Protein AF-A0A5Q4H0U9-F1 (afdb_monomer)

Sequence (218 aa):
MTDLAPLPPDIVQGYIAIDGRAVVRVRATEIRVVLAVTGEGPTAQECQKVVDLTIARLKATWAKIGIAPEKIVVDFIAFDYWSRDLDEVKVAVRAQALQAAKSKADVLLGTIFEHRPPAINLQEQTVVHYPHSLYHSFSNAYEESVAPSFRRDIPFIRLPRPRNTYYRGLVGDSDVQPRELPMSPEISVVSTVRLYFQSPAAKPAVEIKNLGSGRLNP

Foldseek 3Di:
DPPDDDDPVLVVQWWDKFKAKAKDWAAQPDWDDDDDQWADDPDPVNRVVRSVVVLVVVLVVCVVVPDDSVSDDDDDDDTDTDDPCVVVVLVVRQVNSVVRRVVVLCVPQVVPDPDRFDWDDKDKDKDKDFLVNFKDWDDDPDDFDFDCDPDNPDTDTDDDDDIDIDGNDDPDDHPHDDPDDPPDGIMMMMMMMMIIGGRPSHDPDPDPPDPDDDDDDD

pLDDT: mean 71.21, std 15.8, range [33.22, 93.44]

Radius of gyration: 29.18 Å; Cα contacts (8 Å, |Δi|>4): 280; chains: 1; bounding box: 94×55×79 Å

Solvent-accessible surface area (backbone atoms only — not comparable to full-atom values): 13561 Å² total; per-residue (Å²): 134,82,77,77,74,80,76,58,69,73,65,64,43,43,45,45,78,37,75,6,30,15,41,43,74,42,73,58,78,48,83,51,86,60,79,90,77,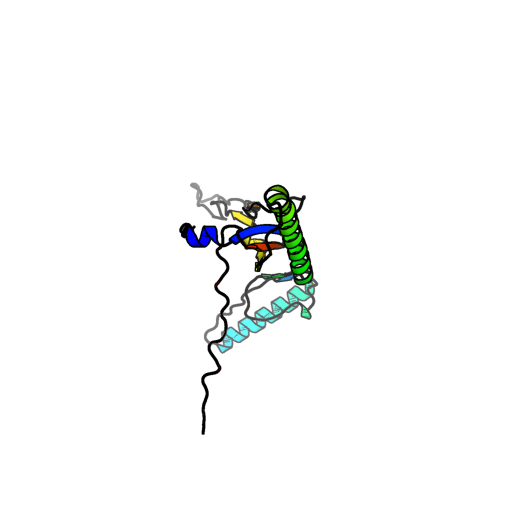80,44,80,54,100,40,72,70,48,14,48,52,45,29,53,52,48,52,53,53,50,52,58,52,41,45,74,75,68,46,58,71,92,75,66,78,91,74,98,63,81,70,51,82,47,50,91,60,51,66,62,46,53,54,51,28,39,54,49,3,44,49,45,19,48,55,49,43,48,58,58,35,59,71,74,36,99,62,69,60,56,77,77,50,77,48,79,49,75,50,80,43,50,35,79,83,34,40,50,70,51,80,63,96,73,60,87,50,83,49,84,40,98,52,91,89,49,86,44,76,57,74,88,70,83,76,56,70,45,81,71,60,81,93,64,96,52,84,38,66,66,91,68,81,80,90,58,80,37,34,35,41,38,16,40,24,39,40,31,24,47,28,93,78,38,75,77,78,78,78,87,74,80,92,82,84,82,81,86,77,136

Mean predicted aligned error: 16.41 Å

Secondary structure (DSSP, 8-state):
--PPPPPPHHHHTTEEEEEEEEEEEEE-SEEE---------SSHHHHHHHHHHHHHHHHHHHHHTT--GGG----S---EEE-TTHHHHHHHHHHHHHHHHHHHHHHHHHHH-SSPPPEEEEEEEEEEE-HHHHEEEEPPS--S-EEPPSSTTS-EEPPPPPPEEEE----S--SB--SS---S-EEEEEEEEEEEEE-TTSPPPP------------

Structure (mmCIF, N/CA/C/O backbone):
data_AF-A0A5Q4H0U9-F1
#
_entry.id   AF-A0A5Q4H0U9-F1
#
loop_
_atom_site.group_PDB
_atom_site.id
_atom_site.type_symbol
_atom_site.label_atom_id
_atom_site.label_alt_id
_atom_site.label_comp_id
_atom_site.label_asym_id
_atom_site.label_entity_id
_atom_site.label_seq_id
_atom_site.pdbx_PDB_ins_code
_atom_site.Cartn_x
_atom_site.Cartn_y
_atom_site.Cartn_z
_atom_site.occupancy
_atom_site.B_iso_or_equiv
_atom_site.auth_seq_id
_atom_site.auth_comp_id
_atom_site.auth_asym_id
_atom_site.auth_atom_id
_atom_site.pdbx_PDB_model_num
ATOM 1 N N . MET A 1 1 ? 10.783 19.510 -0.327 1.00 33.62 1 MET A N 1
ATOM 2 C CA . MET A 1 1 ? 11.236 19.071 -1.660 1.00 33.62 1 MET A CA 1
ATOM 3 C C . MET A 1 1 ? 12.671 19.517 -1.778 1.00 33.62 1 MET A C 1
ATOM 5 O O . MET A 1 1 ? 12.907 20.700 -1.961 1.00 33.62 1 MET A O 1
ATOM 9 N N . THR A 1 2 ? 13.612 18.620 -1.509 1.00 33.34 2 THR A N 1
ATOM 10 C CA . THR A 1 2 ? 15.027 18.915 -1.727 1.0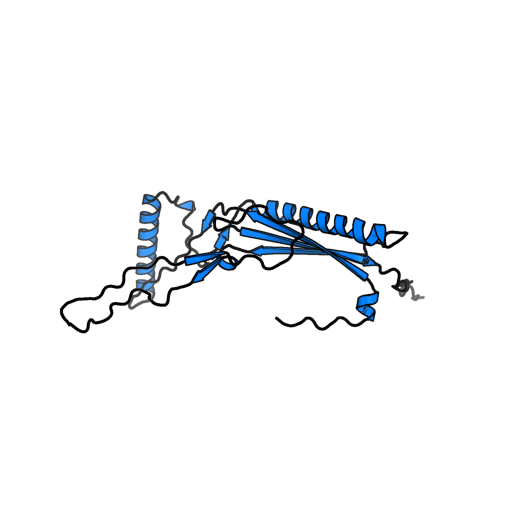0 33.34 2 THR A CA 1
ATOM 11 C C . THR A 1 2 ? 15.249 18.749 -3.219 1.00 33.34 2 THR A C 1
ATOM 13 O O . THR A 1 2 ? 15.108 17.638 -3.729 1.00 33.34 2 THR A O 1
ATOM 16 N N . ASP A 1 3 ? 15.468 19.863 -3.911 1.00 38.97 3 ASP A 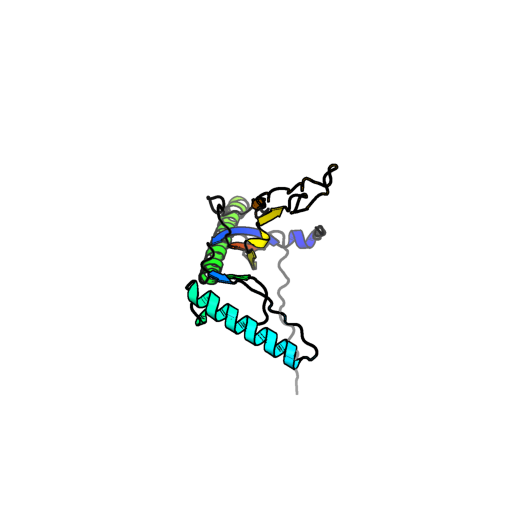N 1
ATOM 17 C CA . ASP A 1 3 ? 15.849 19.858 -5.317 1.00 38.97 3 ASP A CA 1
ATOM 18 C C . ASP A 1 3 ? 17.105 18.995 -5.449 1.00 38.97 3 ASP A C 1
ATOM 20 O O . ASP A 1 3 ? 18.108 19.225 -4.765 1.00 38.97 3 ASP A O 1
ATOM 24 N N . LEU A 1 4 ? 17.022 17.938 -6.256 1.00 36.75 4 LEU A N 1
ATOM 25 C CA . LEU A 1 4 ? 18.190 17.136 -6.590 1.00 36.75 4 LEU A CA 1
ATOM 26 C C . LEU A 1 4 ? 19.139 18.060 -7.351 1.00 36.75 4 LEU A C 1
ATOM 28 O O . LEU A 1 4 ? 18.785 18.559 -8.417 1.00 36.75 4 LEU A O 1
ATOM 32 N N . ALA A 1 5 ? 20.323 18.309 -6.789 1.00 42.03 5 ALA A N 1
ATOM 33 C CA . ALA A 1 5 ? 21.349 19.084 -7.470 1.00 42.03 5 ALA A CA 1
ATOM 34 C C . ALA A 1 5 ? 21.577 18.501 -8.881 1.00 42.03 5 ALA A C 1
ATOM 36 O O . ALA A 1 5 ? 21.640 17.273 -9.017 1.00 42.03 5 ALA A O 1
ATOM 37 N N . PRO A 1 6 ? 21.668 19.343 -9.930 1.00 47.53 6 PRO A N 1
ATOM 38 C CA . PRO A 1 6 ? 21.866 18.861 -11.289 1.00 47.53 6 PRO A CA 1
ATOM 39 C C . PRO A 1 6 ? 23.150 18.033 -11.348 1.00 47.53 6 PRO A C 1
ATOM 41 O O . PRO A 1 6 ? 24.201 18.459 -10.867 1.00 47.53 6 PRO A O 1
ATOM 44 N N . LEU A 1 7 ? 23.044 16.823 -11.901 1.00 45.44 7 LEU A N 1
ATOM 45 C CA . LEU A 1 7 ? 24.185 15.925 -12.038 1.00 45.44 7 LEU A CA 1
ATOM 46 C C . LEU A 1 7 ? 25.260 16.582 -12.920 1.00 45.44 7 LEU A C 1
ATOM 48 O O . LEU A 1 7 ? 24.919 17.259 -13.896 1.00 45.44 7 LEU A O 1
ATOM 52 N N . PRO A 1 8 ? 26.549 16.391 -12.598 1.00 49.00 8 PRO A N 1
ATOM 53 C CA . PRO A 1 8 ? 27.632 16.974 -13.372 1.00 49.00 8 PRO A CA 1
ATOM 54 C C . PRO A 1 8 ? 27.652 16.407 -14.816 1.00 49.00 8 PRO A C 1
ATOM 56 O O . PRO A 1 8 ? 27.220 15.271 -15.047 1.00 49.00 8 PRO A O 1
ATOM 59 N N . PRO A 1 9 ? 28.082 17.205 -15.819 1.00 49.25 9 PRO A N 1
ATOM 60 C CA . PRO A 1 9 ? 27.880 16.910 -17.245 1.00 49.25 9 PRO A CA 1
ATOM 61 C C . PRO A 1 9 ? 28.527 15.607 -17.738 1.00 49.25 9 PRO A C 1
ATOM 63 O O . PRO A 1 9 ? 28.056 15.010 -18.701 1.00 49.25 9 PRO A O 1
ATOM 66 N N . ASP A 1 10 ? 29.588 15.159 -17.079 1.00 52.69 10 ASP A N 1
ATOM 67 C CA . ASP A 1 10 ? 30.284 13.892 -17.315 1.00 52.69 10 ASP A CA 1
ATOM 68 C C . ASP A 1 10 ? 29.422 12.669 -16.957 1.00 52.69 10 ASP A C 1
ATOM 70 O O . ASP A 1 10 ? 29.444 11.667 -17.673 1.00 52.69 10 ASP A O 1
ATOM 74 N N . ILE A 1 11 ? 28.590 12.772 -15.915 1.00 49.56 11 ILE A N 1
ATOM 75 C CA . ILE A 1 11 ? 27.589 11.752 -15.559 1.00 49.56 11 ILE A CA 1
ATOM 76 C C . ILE A 1 11 ? 26.403 11.798 -16.531 1.00 49.56 11 ILE A C 1
ATOM 78 O O . ILE A 1 11 ? 25.899 10.75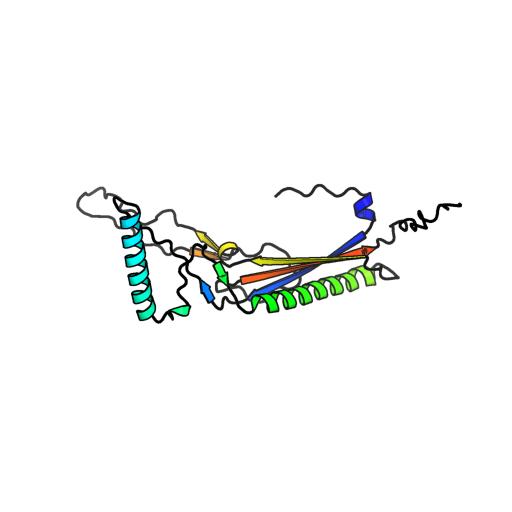2 -16.941 1.00 49.56 11 ILE A O 1
ATOM 82 N N . VAL A 1 12 ? 26.002 12.998 -16.967 1.00 48.72 12 VAL A N 1
ATOM 83 C CA . VAL A 1 12 ? 24.943 13.193 -17.978 1.00 48.72 12 VAL A CA 1
ATOM 84 C C . VAL A 1 12 ? 25.354 12.635 -19.353 1.00 48.72 12 VAL A C 1
ATOM 86 O O . VAL A 1 12 ? 24.497 12.234 -20.136 1.00 48.72 12 VAL A O 1
ATOM 89 N N . GLN A 1 13 ? 26.656 12.543 -19.645 1.00 56.16 13 GLN A N 1
ATOM 90 C CA . GLN A 1 13 ? 27.185 12.024 -20.913 1.00 56.16 13 GLN A CA 1
ATOM 91 C C . GLN A 1 13 ? 27.372 10.496 -20.967 1.00 56.16 13 GLN A C 1
ATOM 93 O O . GLN A 1 13 ? 27.584 9.962 -22.058 1.00 56.16 13 GLN A O 1
ATOM 98 N N . GLY A 1 14 ? 27.287 9.774 -19.843 1.00 64.88 14 GLY A N 1
ATOM 99 C CA . GLY A 1 14 ? 27.640 8.347 -19.780 1.00 64.88 14 GLY A CA 1
ATOM 100 C C . GLY A 1 14 ? 26.530 7.369 -20.186 1.00 64.88 14 GLY A C 1
ATOM 101 O O . GLY A 1 14 ? 26.815 6.304 -20.743 1.00 64.88 14 GLY A O 1
ATOM 102 N N . TYR A 1 15 ? 25.264 7.708 -19.940 1.00 67.81 15 TYR A N 1
ATOM 103 C CA . TYR A 1 15 ? 24.141 6.792 -20.150 1.00 67.81 15 TYR A CA 1
ATOM 104 C C . TYR A 1 15 ? 22.831 7.520 -20.468 1.00 67.81 15 TYR A C 1
ATOM 106 O O . TYR A 1 15 ? 22.618 8.663 -20.078 1.00 67.81 15 TYR A O 1
ATOM 114 N N . ILE A 1 16 ? 21.922 6.823 -21.146 1.00 79.69 16 ILE A N 1
ATOM 115 C CA . ILE A 1 16 ? 20.548 7.263 -21.399 1.00 79.69 16 ILE A CA 1
ATOM 116 C C . ILE A 1 16 ? 19.637 6.500 -20.437 1.00 79.69 16 ILE A C 1
ATOM 118 O O . ILE A 1 16 ? 19.673 5.271 -20.408 1.00 79.69 16 ILE A O 1
ATOM 122 N N . ALA A 1 17 ? 18.830 7.208 -19.648 1.00 81.75 17 ALA A N 1
ATOM 123 C CA . ALA A 1 17 ? 17.866 6.599 -18.734 1.00 81.75 17 ALA A CA 1
ATOM 124 C C . ALA A 1 17 ? 16.438 6.755 -19.271 1.00 81.75 17 ALA A C 1
ATOM 126 O O . ALA A 1 17 ? 16.037 7.855 -19.652 1.00 81.75 17 ALA A O 1
ATOM 127 N N . ILE A 1 18 ? 15.674 5.662 -19.296 1.00 81.56 18 ILE A N 1
ATOM 128 C CA . ILE A 1 18 ? 14.275 5.646 -19.741 1.00 81.56 18 ILE A CA 1
ATOM 129 C C . ILE A 1 18 ? 13.403 5.025 -18.658 1.00 81.56 18 ILE A C 1
ATOM 131 O O . ILE A 1 18 ? 13.624 3.882 -18.255 1.00 81.56 18 ILE A O 1
ATOM 135 N N . ASP A 1 19 ? 12.384 5.775 -18.243 1.00 82.62 19 ASP A N 1
ATOM 136 C CA . ASP A 1 19 ? 11.475 5.392 -17.168 1.00 82.62 19 ASP A CA 1
ATOM 137 C C . ASP A 1 19 ? 10.132 4.914 -17.720 1.00 82.62 19 ASP A C 1
ATOM 139 O O . ASP A 1 19 ? 9.475 5.607 -18.506 1.00 82.62 19 ASP A O 1
ATOM 143 N N . GLY A 1 20 ? 9.705 3.741 -17.261 1.00 79.94 20 GLY A N 1
ATOM 144 C CA . GLY A 1 20 ? 8.338 3.252 -17.381 1.00 79.94 20 GLY A CA 1
ATOM 145 C C . GLY A 1 20 ? 7.682 3.208 -16.010 1.00 79.94 20 GLY A C 1
ATOM 146 O O . GLY A 1 20 ? 8.240 2.638 -15.069 1.00 79.94 20 GLY A O 1
ATOM 147 N N . ARG A 1 21 ? 6.497 3.803 -15.884 1.00 83.06 21 ARG A N 1
ATOM 148 C CA . ARG A 1 21 ? 5.746 3.842 -14.626 1.00 8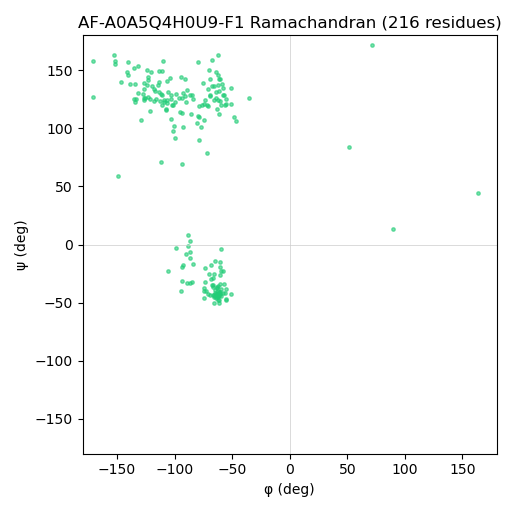3.06 21 ARG A CA 1
ATOM 149 C C . ARG A 1 21 ? 4.332 3.317 -14.817 1.00 83.06 21 ARG A C 1
ATOM 151 O O . ARG A 1 21 ? 3.584 3.829 -15.647 1.00 83.06 21 ARG A O 1
ATOM 158 N N . ALA A 1 22 ? 3.950 2.344 -14.000 1.00 81.00 22 ALA A N 1
ATOM 159 C CA . ALA A 1 22 ? 2.609 1.775 -13.991 1.00 81.00 22 ALA A CA 1
ATOM 160 C C . ALA A 1 22 ? 1.970 1.894 -12.606 1.00 81.00 22 ALA A C 1
ATOM 162 O O . ALA A 1 22 ? 2.639 1.769 -11.574 1.00 81.00 22 ALA A O 1
ATOM 163 N N . VAL A 1 23 ? 0.662 2.135 -12.601 1.00 83.69 23 VAL A N 1
ATOM 164 C CA . VAL A 1 23 ? -0.158 2.217 -11.394 1.00 83.69 23 VAL A CA 1
ATOM 165 C C . VAL A 1 23 ? -1.325 1.254 -11.531 1.00 83.69 23 VAL A C 1
ATOM 167 O O . VAL A 1 23 ? -2.103 1.341 -12.479 1.00 83.69 23 VAL A O 1
ATOM 170 N N . VAL A 1 24 ? -1.482 0.372 -10.549 1.00 83.94 24 VAL A N 1
ATOM 171 C CA . VAL A 1 24 ? -2.666 -0.485 -10.420 1.00 83.94 24 VAL A CA 1
ATOM 172 C C . VAL A 1 24 ? -3.293 -0.248 -9.059 1.00 83.94 24 VAL A C 1
ATOM 174 O O . VAL A 1 24 ? -2.599 -0.052 -8.060 1.00 83.94 24 VAL A O 1
ATOM 177 N N . ARG A 1 25 ? -4.623 -0.244 -9.022 1.00 80.94 25 ARG A N 1
ATOM 178 C CA . ARG A 1 25 ? -5.392 -0.157 -7.784 1.00 80.94 25 ARG A CA 1
ATOM 179 C C . ARG A 1 25 ? -6.016 -1.500 -7.471 1.00 80.94 25 ARG A C 1
ATOM 181 O O . ARG A 1 25 ? -6.481 -2.199 -8.367 1.00 80.94 25 ARG A O 1
ATOM 188 N N . VAL A 1 26 ? -6.015 -1.835 -6.191 1.00 81.50 26 VAL A N 1
ATOM 189 C CA . VAL A 1 26 ? -6.562 -3.082 -5.672 1.00 81.50 26 VAL A CA 1
ATOM 190 C C . VAL A 1 26 ? -7.542 -2.739 -4.568 1.00 81.50 26 VAL A C 1
ATOM 192 O O . VAL A 1 26 ? -7.248 -1.926 -3.683 1.00 81.50 26 VAL A O 1
ATOM 195 N N . ARG A 1 27 ? -8.714 -3.374 -4.606 1.00 76.75 27 ARG A N 1
ATOM 196 C CA . ARG A 1 27 ? -9.671 -3.280 -3.506 1.00 76.75 27 ARG A CA 1
ATOM 197 C C . ARG A 1 27 ? -9.099 -3.974 -2.277 1.00 76.75 27 ARG A C 1
ATOM 199 O O . ARG A 1 27 ? -8.545 -5.067 -2.374 1.00 76.75 27 ARG A O 1
ATOM 206 N N . ALA A 1 28 ? -9.246 -3.340 -1.119 1.00 73.94 28 ALA A N 1
ATOM 207 C CA . ALA A 1 28 ? -8.937 -4.000 0.139 1.00 73.94 28 ALA A CA 1
ATOM 208 C C . ALA A 1 28 ? -9.907 -5.174 0.327 1.00 73.94 28 ALA A C 1
ATOM 210 O O . ALA A 1 28 ? -11.124 -5.001 0.244 1.00 73.94 28 ALA A O 1
ATOM 211 N N . THR A 1 29 ? -9.364 -6.365 0.553 1.00 75.12 29 THR A N 1
ATOM 212 C CA . THR A 1 29 ? -10.151 -7.574 0.835 1.00 75.12 29 THR A CA 1
ATOM 213 C C . THR A 1 29 ? -10.340 -7.781 2.334 1.00 75.12 29 THR A C 1
ATOM 215 O O . THR A 1 29 ? -11.247 -8.500 2.748 1.00 75.12 29 THR A O 1
ATOM 218 N N . GLU A 1 30 ? -9.519 -7.120 3.155 1.00 69.75 30 GLU A N 1
ATOM 219 C CA . GLU A 1 30 ? -9.548 -7.208 4.609 1.00 69.75 30 GLU A CA 1
ATOM 220 C C . GLU A 1 30 ? -9.313 -5.826 5.241 1.00 69.75 30 GLU A C 1
ATOM 222 O O . GLU A 1 30 ? -8.559 -4.996 4.728 1.00 69.75 30 GLU A O 1
ATOM 227 N N . ILE A 1 31 ? -9.963 -5.583 6.382 1.00 69.06 31 ILE A N 1
ATOM 228 C CA . ILE A 1 31 ? -9.735 -4.409 7.230 1.00 69.06 31 ILE A CA 1
ATOM 229 C C . ILE A 1 31 ? -9.188 -4.919 8.560 1.00 69.06 31 ILE A C 1
ATOM 231 O O . ILE A 1 31 ? -9.828 -5.750 9.207 1.00 69.06 31 ILE A O 1
ATOM 235 N N . ARG A 1 32 ? -8.032 -4.409 8.992 1.00 67.75 32 ARG A N 1
ATOM 236 C CA . ARG A 1 32 ? -7.499 -4.675 10.331 1.00 67.75 32 ARG A CA 1
ATOM 237 C C . ARG A 1 32 ? -7.730 -3.450 11.205 1.00 67.75 32 ARG A C 1
ATOM 239 O O . ARG A 1 32 ? -7.087 -2.422 11.033 1.00 67.75 32 ARG A O 1
ATOM 246 N N . VAL A 1 33 ? -8.661 -3.570 12.148 1.00 69.06 33 VAL A N 1
ATOM 247 C CA . VAL A 1 33 ? -8.926 -2.530 13.147 1.00 69.06 33 VAL A CA 1
ATOM 248 C C . VAL A 1 33 ? -8.065 -2.795 14.372 1.00 69.06 33 VAL A C 1
ATOM 250 O O . VAL A 1 33 ? -8.088 -3.894 14.920 1.00 69.06 33 VAL A O 1
ATOM 253 N N . VAL A 1 34 ? -7.324 -1.779 14.801 1.00 72.19 34 VAL A N 1
ATOM 254 C CA . VAL A 1 34 ? -6.459 -1.839 15.977 1.00 72.19 34 VAL A CA 1
ATOM 255 C C . VAL A 1 34 ? -7.012 -0.911 17.033 1.00 72.19 34 VAL A C 1
ATOM 257 O O . VAL A 1 34 ? -7.326 0.247 16.762 1.00 72.19 34 VAL A O 1
ATOM 260 N N . LEU A 1 35 ? -7.127 -1.440 18.243 1.00 72.50 35 LEU A N 1
ATOM 261 C CA . LEU A 1 35 ? -7.660 -0.742 19.397 1.00 72.50 35 LEU A CA 1
ATOM 262 C C . LEU A 1 35 ? -6.695 -0.955 20.555 1.00 72.50 35 LEU A C 1
ATOM 264 O O . LEU A 1 35 ? -6.316 -2.087 20.848 1.00 72.50 35 LEU A O 1
ATOM 268 N N . ALA A 1 36 ? -6.318 0.134 21.216 1.00 78.69 36 ALA A N 1
ATOM 269 C CA . ALA A 1 36 ? -5.595 0.060 22.472 1.00 78.69 36 ALA A CA 1
ATOM 270 C C . ALA A 1 36 ? -6.608 -0.060 23.615 1.00 78.69 36 ALA A C 1
ATOM 272 O O . ALA A 1 36 ? -7.541 0.738 23.708 1.00 78.69 36 ALA A O 1
ATOM 273 N N . VAL A 1 37 ? -6.421 -1.057 24.477 1.00 82.12 37 VAL A N 1
ATOM 274 C CA . VAL A 1 37 ? -7.200 -1.215 25.707 1.00 82.12 37 VAL A CA 1
ATOM 275 C C . VAL A 1 37 ? -6.297 -0.850 26.872 1.00 82.12 37 VAL A C 1
ATOM 277 O O . VAL A 1 37 ? -5.289 -1.512 27.109 1.00 82.12 37 VAL A O 1
ATOM 280 N N . THR A 1 38 ? -6.656 0.207 27.590 1.00 83.75 38 THR A N 1
ATOM 281 C CA . THR A 1 38 ? -5.976 0.636 28.812 1.00 83.75 38 THR A CA 1
ATOM 282 C C . THR A 1 38 ? -6.884 0.396 30.014 1.00 83.75 38 THR A C 1
ATOM 284 O O . THR A 1 38 ? -8.110 0.421 29.903 1.00 83.75 38 THR A O 1
ATOM 287 N N . GLY A 1 39 ? -6.279 0.117 31.166 1.00 83.56 39 GLY A N 1
ATOM 288 C CA . GLY A 1 39 ? -6.979 -0.074 32.430 1.00 83.56 39 GLY A CA 1
ATOM 289 C C . GLY A 1 39 ? -6.262 0.689 33.530 1.00 83.56 39 GLY A C 1
ATOM 290 O O . GLY A 1 39 ? -5.032 0.694 33.577 1.00 83.56 39 GLY A O 1
ATOM 291 N N . GLU A 1 40 ? -7.034 1.336 34.393 1.00 87.75 40 GLU A N 1
ATOM 292 C CA . GLU A 1 40 ? -6.527 2.075 35.547 1.00 87.75 40 GLU A CA 1
ATOM 293 C C . GLU A 1 40 ? -6.767 1.274 36.829 1.00 87.75 40 GLU A C 1
ATOM 295 O O . GLU A 1 40 ? -7.784 0.594 36.978 1.00 87.75 40 GLU A O 1
ATOM 300 N N . GLY A 1 41 ? -5.819 1.357 37.758 1.00 89.25 41 GLY A N 1
ATOM 301 C CA . GLY A 1 41 ? -5.862 0.668 39.038 1.00 89.25 41 GLY A CA 1
ATOM 302 C C . GLY A 1 41 ? -4.732 1.137 39.961 1.00 89.25 41 GLY A C 1
ATOM 303 O O . GLY A 1 41 ? -3.723 1.661 39.486 1.00 89.25 41 GLY A O 1
ATOM 304 N N . PRO A 1 42 ? -4.879 0.966 41.284 1.00 89.81 42 PRO A N 1
ATOM 305 C CA . PRO A 1 42 ? -3.872 1.365 42.269 1.00 89.81 42 PRO A CA 1
ATOM 306 C C . PRO A 1 42 ? -2.593 0.518 42.197 1.00 89.81 42 PRO A C 1
ATOM 308 O O . PRO A 1 42 ? -1.551 0.931 42.701 1.00 89.81 42 PRO A O 1
ATOM 311 N N . THR A 1 43 ? -2.646 -0.657 41.562 1.00 92.12 43 THR A N 1
ATOM 312 C CA . THR A 1 43 ? -1.488 -1.522 41.321 1.00 92.12 43 THR A CA 1
ATOM 313 C C . THR A 1 43 ? -1.453 -1.983 39.868 1.00 92.12 43 THR A C 1
ATOM 315 O O . THR A 1 43 ? -2.492 -2.134 39.226 1.00 92.12 43 THR A O 1
ATOM 318 N N . ALA A 1 44 ? -0.259 -2.289 39.349 1.00 84.62 44 ALA A N 1
ATOM 319 C CA . ALA A 1 44 ? -0.105 -2.828 37.994 1.00 84.62 44 ALA A CA 1
ATOM 320 C C . ALA A 1 44 ? -0.915 -4.122 37.780 1.00 84.62 44 ALA A C 1
ATOM 322 O O . ALA A 1 44 ? -1.462 -4.352 36.703 1.00 84.62 44 ALA A O 1
ATOM 323 N N . GLN A 1 45 ? -1.039 -4.949 38.823 1.00 87.19 45 GLN A N 1
ATOM 324 C CA . GLN A 1 45 ? -1.823 -6.179 38.775 1.00 87.19 45 GLN A CA 1
ATOM 325 C C . GLN A 1 45 ? -3.328 -5.901 38.643 1.00 87.19 45 GLN A C 1
ATOM 327 O O . GLN A 1 45 ? -4.036 -6.646 37.967 1.00 87.19 45 GLN A O 1
ATOM 332 N N . GLU A 1 46 ? -3.826 -4.833 39.262 1.00 87.38 46 GLU A N 1
ATOM 333 C CA . GLU A 1 46 ? -5.214 -4.395 39.102 1.00 87.38 46 GLU A CA 1
ATOM 334 C C . GLU A 1 46 ? -5.459 -3.773 37.728 1.00 87.38 46 GLU A C 1
ATOM 336 O O . GLU A 1 46 ? -6.453 -4.125 37.092 1.00 87.38 46 GLU A O 1
ATOM 341 N N . CYS A 1 47 ? -4.522 -2.970 37.209 1.00 84.25 47 CYS A N 1
ATOM 342 C CA . CYS A 1 47 ? -4.584 -2.480 35.829 1.00 84.25 47 CYS A CA 1
ATOM 343 C C . CYS A 1 47 ? -4.693 -3.642 34.831 1.00 84.25 47 CYS A C 1
ATOM 345 O O . CYS A 1 47 ? -5.572 -3.635 33.969 1.00 84.25 47 CYS A O 1
ATOM 347 N N . GLN A 1 48 ? -3.856 -4.677 34.983 1.00 84.62 48 GLN A N 1
ATOM 348 C CA . GLN A 1 48 ? -3.879 -5.848 34.102 1.00 84.62 48 GLN A CA 1
ATOM 349 C C . GLN A 1 48 ? -5.218 -6.590 34.174 1.00 84.62 48 GLN A C 1
ATOM 351 O O . GLN A 1 48 ? -5.799 -6.904 33.138 1.00 84.62 48 GLN A O 1
ATOM 356 N N . LYS A 1 49 ? -5.764 -6.801 35.380 1.00 91.69 49 LYS A N 1
ATOM 357 C CA . LYS A 1 49 ? -7.086 -7.427 35.550 1.00 91.69 49 LYS A CA 1
ATOM 358 C C . LYS A 1 49 ? -8.185 -6.650 34.826 1.00 91.69 49 LYS A C 1
ATOM 360 O O . LYS A 1 49 ? -9.052 -7.270 34.214 1.00 91.69 49 LYS A O 1
ATOM 365 N N . VAL A 1 50 ? -8.158 -5.316 34.887 1.00 92.00 50 VAL A N 1
ATOM 366 C CA . VAL A 1 50 ? -9.126 -4.448 34.192 1.00 92.00 50 VAL A CA 1
ATOM 367 C C . VAL A 1 50 ? -8.981 -4.565 32.673 1.00 92.00 50 VAL A C 1
ATOM 369 O O . VAL A 1 50 ? -9.989 -4.694 31.968 1.00 92.00 50 VAL A O 1
ATOM 372 N N . VAL A 1 51 ? -7.746 -4.576 32.164 1.00 87.69 51 VAL A N 1
ATOM 373 C CA . VAL A 1 51 ? -7.457 -4.766 30.734 1.00 87.69 51 VAL A CA 1
ATOM 374 C C . VAL A 1 51 ? -7.956 -6.130 30.254 1.00 87.69 51 VAL A C 1
ATOM 376 O O . VAL A 1 51 ? -8.721 -6.188 29.290 1.00 87.69 51 VAL A O 1
ATOM 379 N N . ASP A 1 52 ? -7.619 -7.212 30.956 1.00 90.19 52 ASP A N 1
ATOM 380 C CA . ASP A 1 52 ? -8.003 -8.580 30.584 1.00 90.19 52 ASP A CA 1
ATOM 381 C C . ASP A 1 52 ? -9.529 -8.754 30.553 1.00 90.19 52 ASP A C 1
ATOM 383 O O . ASP A 1 52 ? -10.085 -9.318 29.604 1.00 90.19 52 ASP A O 1
ATOM 387 N N . LEU A 1 53 ? -10.231 -8.206 31.552 1.00 93.44 53 LEU A N 1
ATOM 388 C CA . LEU A 1 53 ? -11.697 -8.195 31.601 1.00 93.44 53 LEU A CA 1
ATOM 389 C C . LEU A 1 53 ? -12.303 -7.438 30.418 1.00 93.44 53 LEU A C 1
ATOM 391 O O . LEU A 1 53 ? -13.303 -7.875 29.840 1.00 93.44 53 LEU A O 1
ATOM 395 N N . THR A 1 54 ? -11.707 -6.306 30.053 1.00 91.88 54 THR A N 1
ATOM 396 C CA . THR A 1 54 ? -12.178 -5.477 28.940 1.00 91.88 54 THR A CA 1
ATOM 397 C C . THR A 1 54 ? -11.956 -6.182 27.605 1.00 91.88 54 THR A C 1
ATOM 399 O O . THR A 1 54 ? -12.882 -6.257 26.795 1.00 91.88 54 THR A O 1
ATOM 402 N N . ILE A 1 55 ? -10.788 -6.797 27.401 1.00 89.44 55 ILE A N 1
ATOM 403 C CA . ILE A 1 55 ? -10.488 -7.617 26.218 1.00 89.44 55 ILE A CA 1
ATOM 404 C C . ILE A 1 55 ? -11.469 -8.791 26.112 1.00 89.44 55 ILE A C 1
ATOM 406 O O . ILE A 1 55 ? -12.010 -9.043 25.033 1.00 89.44 55 ILE A O 1
ATOM 410 N N . ALA A 1 56 ? -11.751 -9.488 27.216 1.00 90.38 56 ALA A N 1
ATOM 411 C CA . ALA A 1 56 ? -12.707 -10.595 27.228 1.00 90.38 56 ALA A CA 1
ATOM 412 C C . ALA A 1 56 ? -14.124 -10.139 26.831 1.00 90.38 56 ALA A C 1
ATOM 414 O O . ALA A 1 56 ? -14.785 -10.788 26.014 1.00 90.38 56 ALA A O 1
ATOM 415 N N . ARG A 1 57 ? -14.578 -8.988 27.347 1.00 91.62 57 ARG A N 1
ATOM 416 C CA . ARG A 1 57 ? -15.875 -8.390 26.982 1.00 91.62 57 ARG A CA 1
ATOM 417 C C . ARG A 1 57 ? -15.931 -7.970 25.515 1.00 91.62 57 ARG A C 1
ATOM 419 O O . ARG A 1 57 ? -16.944 -8.218 24.856 1.00 91.62 57 ARG A O 1
ATOM 426 N N . LEU A 1 58 ? -14.863 -7.368 24.995 1.00 89.75 58 LEU A N 1
ATOM 427 C CA . LEU A 1 58 ? -14.769 -6.984 23.586 1.00 89.75 58 LEU A CA 1
ATOM 428 C C . LEU A 1 58 ? -14.838 -8.212 22.678 1.00 89.75 58 LEU A C 1
ATOM 430 O O . LEU A 1 58 ? -15.673 -8.239 21.778 1.00 89.75 58 LEU A O 1
ATOM 434 N N . LYS A 1 59 ? -14.070 -9.269 22.974 1.00 88.31 59 LYS A N 1
ATOM 435 C CA . LYS A 1 59 ? -14.123 -10.541 22.233 1.00 88.31 59 LYS A CA 1
ATOM 436 C C . LYS A 1 59 ? -15.533 -11.127 22.194 1.00 88.31 59 LYS A C 1
ATOM 438 O O . LYS A 1 59 ? -16.023 -11.478 21.124 1.00 88.31 59 LYS A O 1
ATOM 443 N N . ALA A 1 60 ? -16.210 -11.179 23.341 1.00 90.69 60 ALA A N 1
ATOM 444 C CA . ALA A 1 60 ? -17.581 -11.678 23.421 1.00 90.69 60 ALA A CA 1
ATOM 445 C C . ALA A 1 60 ? -18.572 -10.812 22.623 1.00 90.69 60 ALA A C 1
ATOM 447 O O . ALA A 1 60 ? -19.505 -11.331 22.015 1.00 90.69 60 ALA A O 1
ATOM 448 N N . THR A 1 61 ? -18.374 -9.494 22.610 1.00 90.25 61 THR A N 1
ATOM 449 C CA . THR A 1 61 ? -19.219 -8.558 21.854 1.00 90.25 61 THR A CA 1
ATOM 450 C C . THR A 1 61 ? -18.986 -8.692 20.351 1.00 90.25 61 THR A C 1
ATOM 452 O O . THR A 1 61 ? -19.942 -8.750 19.583 1.00 90.25 61 THR A O 1
ATOM 455 N N . TRP A 1 62 ? -17.729 -8.815 19.926 1.00 89.56 62 TRP A N 1
ATOM 456 C CA . TRP A 1 62 ? -17.361 -8.994 18.524 1.00 89.56 62 TRP A CA 1
ATOM 457 C C . TRP A 1 62 ? -17.816 -10.332 17.946 1.00 89.56 62 TRP A C 1
ATOM 459 O O . TRP A 1 62 ? -18.302 -10.375 16.816 1.00 89.56 62 TRP A O 1
ATOM 469 N N . ALA A 1 63 ? -17.781 -11.399 18.742 1.00 88.88 63 ALA A N 1
ATOM 470 C CA . ALA A 1 63 ? -18.364 -12.676 18.345 1.00 88.88 63 ALA A CA 1
ATOM 471 C C . ALA A 1 63 ? -19.875 -12.553 18.056 1.00 88.88 63 ALA A C 1
ATOM 473 O O . ALA A 1 63 ? -20.366 -13.123 17.084 1.00 88.88 63 ALA A O 1
ATOM 474 N N . LYS A 1 64 ? -20.616 -11.754 18.843 1.00 91.44 64 LYS A N 1
ATOM 475 C CA . LYS A 1 64 ? -22.064 -11.535 18.638 1.00 91.44 64 LYS A CA 1
ATOM 476 C C . LYS A 1 64 ? -22.397 -10.779 17.351 1.00 91.44 64 LYS A C 1
ATOM 478 O O . LYS A 1 64 ? -23.472 -10.991 16.804 1.00 91.44 64 LYS A O 1
ATOM 483 N N . ILE A 1 65 ? -21.500 -9.919 16.869 1.00 89.19 65 ILE A N 1
ATOM 484 C CA . ILE A 1 65 ? -21.663 -9.219 15.581 1.00 89.19 65 ILE A CA 1
ATOM 485 C C . ILE A 1 65 ? -21.098 -10.023 14.397 1.00 89.19 65 ILE A C 1
ATOM 487 O O . ILE A 1 65 ? -21.035 -9.508 13.285 1.00 89.19 65 ILE A O 1
ATOM 491 N N . GLY A 1 66 ? -20.697 -11.280 14.621 1.00 89.38 66 GLY A N 1
ATOM 492 C CA . GLY A 1 66 ? -20.277 -12.205 13.568 1.00 89.38 66 GLY A CA 1
ATOM 493 C C . GLY A 1 66 ? -18.788 -12.168 13.217 1.00 89.38 66 GLY A C 1
ATOM 494 O O . GLY A 1 66 ? -18.399 -12.735 12.198 1.00 89.38 66 GLY A O 1
ATOM 495 N N . ILE A 1 67 ? -17.936 -11.533 14.030 1.00 85.00 67 ILE A N 1
ATOM 496 C CA . ILE A 1 67 ? -16.481 -11.597 13.831 1.00 85.00 67 ILE A CA 1
ATOM 497 C C . ILE A 1 67 ? -15.971 -12.931 14.383 1.00 85.00 67 ILE A C 1
ATOM 499 O O . ILE A 1 67 ? -16.100 -13.208 15.576 1.00 85.00 67 ILE A O 1
ATOM 503 N N . ALA A 1 68 ? -15.376 -13.751 13.515 1.00 85.38 68 ALA A N 1
ATOM 504 C CA . ALA A 1 68 ? -14.827 -15.046 13.903 1.00 85.38 68 ALA A CA 1
ATOM 505 C C . ALA A 1 68 ? -13.680 -14.891 14.932 1.00 85.38 68 ALA A C 1
ATOM 507 O O . ALA A 1 68 ? -12.835 -14.006 14.756 1.00 85.38 68 ALA A O 1
ATOM 508 N N . PRO A 1 69 ? -13.605 -15.727 15.988 1.00 80.62 69 PRO A N 1
ATOM 509 C CA . PRO A 1 69 ? -12.602 -15.597 17.051 1.00 80.62 69 PRO A CA 1
ATOM 510 C C . PRO A 1 69 ? -11.154 -15.595 16.550 1.00 80.62 69 PRO A C 1
ATOM 512 O O . PRO A 1 69 ? -10.340 -14.812 17.036 1.00 80.62 69 PRO A O 1
ATOM 515 N N . GLU A 1 70 ? -10.840 -16.407 15.540 1.00 84.12 70 GLU A N 1
ATOM 516 C CA . GLU A 1 70 ? -9.521 -16.476 14.896 1.00 84.12 70 GLU A CA 1
ATOM 517 C C . GLU A 1 70 ? -9.113 -15.186 14.164 1.00 84.12 70 GLU A C 1
ATOM 519 O O . GLU A 1 70 ? -7.945 -15.009 13.819 1.00 84.12 70 GLU A O 1
ATOM 524 N N . LYS A 1 71 ? -10.055 -14.265 13.931 1.00 80.12 71 LYS A N 1
ATOM 525 C CA . LYS A 1 71 ? -9.789 -12.934 13.366 1.00 80.12 71 LYS A CA 1
ATOM 526 C C . LYS A 1 71 ? -9.507 -11.879 14.440 1.00 80.12 71 LYS A C 1
ATOM 528 O O . LYS A 1 71 ? -9.104 -10.772 14.092 1.00 80.12 71 LYS A O 1
ATOM 533 N N . ILE A 1 72 ? -9.686 -12.204 15.724 1.00 78.31 72 ILE A N 1
ATOM 534 C CA . ILE A 1 72 ? -9.437 -11.296 16.849 1.00 78.31 72 ILE A CA 1
ATOM 535 C C . ILE A 1 72 ? -8.070 -11.610 17.460 1.00 78.31 72 ILE A C 1
ATOM 537 O O . ILE A 1 72 ? -7.935 -12.435 18.367 1.00 78.31 72 ILE A O 1
ATOM 541 N N . VAL A 1 73 ? -7.049 -10.918 16.967 1.00 77.00 73 VAL A N 1
ATOM 542 C CA . VAL A 1 73 ? -5.674 -11.034 17.460 1.00 77.00 73 VAL A CA 1
ATOM 543 C C . VAL A 1 73 ? -5.437 -9.976 18.537 1.00 77.00 73 VAL A C 1
ATOM 545 O O . VAL A 1 73 ? -5.759 -8.808 18.341 1.00 77.00 73 VAL A O 1
ATOM 548 N N . VAL A 1 74 ? -4.898 -10.389 19.685 1.00 73.88 74 VAL A N 1
ATOM 549 C CA . VAL A 1 74 ? -4.455 -9.472 20.745 1.00 73.88 74 VAL A CA 1
ATOM 550 C C . VAL A 1 74 ? -2.945 -9.353 20.612 1.00 73.88 74 VAL A C 1
ATOM 552 O O . VAL A 1 74 ? -2.232 -10.284 20.973 1.00 73.88 74 VAL A O 1
ATOM 555 N N . ASP A 1 75 ? -2.485 -8.249 20.034 1.00 64.12 75 ASP A N 1
ATOM 556 C CA . ASP A 1 75 ? -1.067 -7.959 19.823 1.00 64.12 75 ASP A CA 1
ATOM 557 C C . ASP A 1 75 ? -0.838 -6.437 19.779 1.00 64.12 75 ASP A C 1
ATOM 559 O O . ASP A 1 75 ? -1.781 -5.653 19.628 1.00 64.12 75 ASP A O 1
ATOM 563 N N . PHE A 1 76 ? 0.410 -6.013 19.934 1.00 47.09 76 PHE A N 1
ATOM 564 C CA . PHE A 1 76 ? 0.825 -4.623 20.072 1.00 47.09 76 PHE A CA 1
ATOM 565 C C . PHE A 1 76 ? 1.221 -4.022 18.718 1.00 47.09 76 PHE A C 1
ATOM 567 O O . PHE A 1 76 ? 2.400 -3.803 18.461 1.00 47.09 76 PHE A O 1
ATOM 574 N N . ILE A 1 77 ? 0.280 -3.796 17.797 1.00 51.12 77 ILE A N 1
ATOM 575 C CA . ILE A 1 77 ? 0.633 -3.294 16.453 1.00 51.12 77 ILE A CA 1
ATOM 576 C C . ILE A 1 77 ? -0.458 -2.380 15.894 1.00 51.12 77 ILE A C 1
ATOM 578 O O . ILE A 1 77 ? -1.632 -2.669 16.069 1.00 51.12 77 ILE A O 1
ATOM 582 N N . ALA A 1 78 ? -0.038 -1.295 15.229 1.00 48.66 78 ALA A N 1
ATOM 583 C CA . ALA A 1 78 ? -0.829 -0.217 14.629 1.00 48.66 78 ALA A CA 1
ATOM 584 C C . ALA A 1 78 ? -1.786 -0.642 13.488 1.00 48.66 78 ALA A C 1
ATOM 586 O O . ALA A 1 78 ? -1.679 -1.724 12.917 1.00 48.66 78 ALA A O 1
ATOM 587 N N . PHE A 1 79 ? -2.749 0.238 13.181 1.00 50.47 79 PHE A N 1
ATOM 588 C CA . PHE A 1 79 ? -3.791 0.063 12.160 1.00 50.47 79 PHE A CA 1
ATOM 589 C C . PHE A 1 79 ? -3.208 0.014 10.740 1.00 50.47 79 PHE A C 1
ATOM 591 O O . PHE A 1 79 ? -2.585 0.985 10.322 1.00 50.47 79 PHE A O 1
ATOM 598 N N . ASP A 1 80 ? -3.487 -1.055 9.984 1.00 61.16 80 ASP A N 1
ATOM 599 C CA . ASP A 1 80 ? -3.004 -1.231 8.607 1.00 61.16 80 ASP A CA 1
ATOM 600 C C . ASP A 1 80 ? -4.062 -1.866 7.688 1.00 61.16 80 ASP A C 1
ATOM 602 O O . ASP A 1 80 ? -4.879 -2.690 8.100 1.00 61.16 80 ASP A O 1
ATOM 606 N N . TYR A 1 81 ? -4.032 -1.497 6.407 1.00 62.00 81 TYR A N 1
ATOM 607 C CA . TYR A 1 81 ? -4.831 -2.139 5.358 1.00 62.00 81 TYR A CA 1
ATOM 608 C C . TYR A 1 81 ? -4.037 -3.285 4.723 1.00 62.00 81 TYR A C 1
ATOM 610 O O . TYR A 1 81 ? -2.837 -3.149 4.498 1.00 62.00 81 TYR A O 1
ATOM 618 N N . TRP A 1 82 ? -4.699 -4.392 4.375 1.00 69.81 82 TRP A N 1
ATOM 619 C CA . TRP A 1 82 ? -4.050 -5.550 3.750 1.00 69.81 82 TRP A CA 1
ATOM 620 C C . TRP A 1 82 ? -4.859 -6.094 2.565 1.00 69.81 82 TRP A C 1
ATOM 622 O O . TRP A 1 82 ? -6.083 -5.966 2.508 1.00 69.81 82 TRP A O 1
ATOM 632 N N . SER A 1 83 ? -4.162 -6.713 1.611 1.00 77.81 83 SER A N 1
ATOM 633 C CA . SER A 1 83 ? -4.764 -7.530 0.556 1.00 77.81 83 SER A CA 1
ATOM 634 C C . SER A 1 83 ? -3.919 -8.782 0.336 1.00 77.81 83 SER A C 1
ATOM 636 O O . SER A 1 83 ? -2.693 -8.699 0.313 1.00 77.81 83 SER A O 1
ATOM 638 N N . ARG A 1 84 ? -4.566 -9.940 0.164 1.00 77.50 84 ARG A N 1
ATOM 639 C CA . ARG A 1 84 ? -3.879 -11.214 -0.119 1.00 77.50 84 ARG A CA 1
ATOM 640 C C . ARG A 1 84 ? -3.230 -11.232 -1.503 1.00 77.50 84 ARG A C 1
ATOM 642 O O . ARG A 1 84 ? -2.174 -11.826 -1.666 1.00 77.50 84 ARG A O 1
ATOM 649 N N . ASP A 1 85 ? -3.807 -10.498 -2.449 1.00 83.00 85 ASP A N 1
ATOM 650 C CA . ASP A 1 85 ? -3.376 -10.491 -3.853 1.00 83.00 85 ASP A CA 1
ATOM 651 C C . ASP A 1 85 ? -2.243 -9.482 -4.105 1.00 83.00 85 ASP A C 1
ATOM 653 O O . ASP A 1 85 ? -1.816 -9.255 -5.236 1.00 83.00 85 ASP A O 1
ATOM 657 N N . LEU A 1 86 ? -1.759 -8.817 -3.051 1.00 82.44 86 LEU A N 1
ATOM 658 C CA . LEU A 1 86 ? -0.840 -7.690 -3.165 1.00 82.44 86 LEU A CA 1
ATOM 659 C C . LEU A 1 86 ? 0.490 -8.091 -3.819 1.00 82.44 86 LEU A C 1
ATOM 661 O O . LEU A 1 86 ? 1.056 -7.306 -4.578 1.00 82.44 86 LEU A O 1
ATOM 665 N N . ASP A 1 87 ? 0.984 -9.297 -3.549 1.00 83.44 87 ASP A N 1
ATOM 666 C CA . ASP A 1 87 ? 2.252 -9.771 -4.106 1.00 83.44 87 ASP A CA 1
ATOM 667 C C . ASP A 1 87 ? 2.138 -10.137 -5.588 1.00 83.44 87 ASP A C 1
ATOM 669 O O . ASP A 1 87 ? 2.995 -9.742 -6.381 1.00 83.44 87 ASP A O 1
ATOM 673 N N . GLU A 1 88 ? 1.040 -10.775 -5.995 1.00 86.50 88 GLU A N 1
ATOM 674 C CA . GLU A 1 88 ? 0.744 -11.032 -7.409 1.00 86.50 88 GLU A CA 1
ATOM 675 C C . GLU A 1 88 ? 0.586 -9.718 -8.181 1.00 86.50 88 GLU A C 1
ATOM 677 O O . GLU A 1 88 ? 1.157 -9.537 -9.262 1.00 86.50 88 GLU A O 1
ATOM 682 N N . VAL A 1 89 ? -0.108 -8.745 -7.583 1.00 86.88 89 VAL A N 1
ATOM 683 C CA . VAL A 1 89 ? -0.284 -7.423 -8.183 1.00 86.88 89 VAL A CA 1
ATOM 684 C C . VAL A 1 89 ? 1.053 -6.701 -8.326 1.00 86.88 89 VAL A C 1
ATOM 686 O O . VAL A 1 89 ? 1.303 -6.131 -9.386 1.00 86.88 89 VAL A O 1
ATOM 689 N N . LYS A 1 90 ? 1.956 -6.747 -7.336 1.00 86.38 90 LYS A N 1
ATOM 690 C CA . LYS A 1 90 ? 3.301 -6.144 -7.461 1.00 86.38 90 LYS A CA 1
ATOM 691 C C . LYS A 1 90 ? 4.059 -6.689 -8.673 1.00 86.38 90 LYS A C 1
ATOM 693 O O . LYS A 1 90 ? 4.702 -5.908 -9.376 1.00 86.38 90 LYS A O 1
ATOM 698 N N . VAL A 1 91 ? 3.980 -7.997 -8.925 1.00 87.38 91 VAL A N 1
ATOM 699 C CA . VAL A 1 91 ? 4.614 -8.631 -10.092 1.00 87.38 91 VAL A CA 1
ATOM 700 C C . VAL A 1 91 ? 3.960 -8.148 -11.389 1.00 87.38 91 VAL A C 1
ATOM 702 O O . VAL A 1 91 ? 4.663 -7.754 -12.321 1.00 87.38 91 VAL A O 1
ATOM 705 N N . ALA A 1 92 ? 2.627 -8.094 -11.434 1.00 87.50 92 ALA A N 1
ATOM 706 C CA . ALA A 1 92 ? 1.889 -7.632 -12.608 1.00 87.50 92 ALA A CA 1
ATOM 707 C C . ALA A 1 92 ? 2.161 -6.151 -12.939 1.00 87.50 92 ALA A C 1
ATOM 709 O O . ALA A 1 92 ? 2.452 -5.823 -14.091 1.00 87.50 92 ALA A O 1
ATOM 710 N N . VAL A 1 93 ? 2.133 -5.254 -11.942 1.00 85.56 93 VAL A N 1
ATOM 711 C CA . VAL A 1 93 ? 2.419 -3.817 -12.144 1.00 85.56 93 VAL A CA 1
ATOM 712 C C . VAL A 1 93 ? 3.847 -3.622 -12.637 1.00 85.56 93 VAL A C 1
ATOM 714 O O . VAL A 1 93 ? 4.095 -2.812 -13.527 1.00 85.56 93 VAL A O 1
ATOM 717 N N . ARG A 1 94 ? 4.797 -4.384 -12.094 1.00 86.12 94 ARG A N 1
ATOM 718 C CA . ARG A 1 94 ? 6.193 -4.335 -12.530 1.00 86.12 94 ARG A CA 1
ATOM 719 C C . ARG A 1 94 ? 6.352 -4.757 -13.985 1.00 86.12 94 ARG A C 1
ATOM 721 O O . ARG A 1 94 ? 7.044 -4.077 -14.737 1.00 86.12 94 ARG A O 1
ATOM 728 N N . ALA A 1 95 ? 5.688 -5.834 -14.401 1.00 88.94 95 ALA A N 1
ATOM 729 C CA . ALA A 1 95 ? 5.703 -6.269 -15.795 1.00 88.94 95 ALA A CA 1
ATOM 730 C C . ALA A 1 95 ? 5.134 -5.185 -16.730 1.00 88.94 95 ALA A C 1
ATOM 732 O O . ALA A 1 95 ? 5.711 -4.917 -17.785 1.00 88.94 95 ALA A O 1
ATOM 733 N N . GLN A 1 96 ? 4.059 -4.503 -16.319 1.00 88.25 96 GLN A N 1
ATOM 734 C CA . GLN A 1 96 ? 3.491 -3.375 -17.067 1.00 88.25 96 GLN A CA 1
ATOM 735 C C . GLN A 1 96 ? 4.453 -2.181 -17.140 1.00 88.25 96 GLN A C 1
ATOM 737 O O . GLN A 1 96 ? 4.644 -1.618 -18.217 1.00 88.25 96 GLN A O 1
ATOM 742 N N . ALA A 1 97 ? 5.098 -1.820 -16.028 1.00 84.56 97 ALA A N 1
ATOM 743 C CA . ALA A 1 97 ? 6.083 -0.741 -15.983 1.00 84.56 97 ALA A CA 1
ATOM 744 C C . ALA A 1 97 ? 7.301 -1.045 -16.872 1.00 84.56 97 ALA A C 1
ATOM 746 O O . ALA A 1 97 ? 7.740 -0.184 -17.635 1.00 84.56 97 ALA A O 1
ATOM 747 N N . LEU A 1 98 ? 7.798 -2.286 -16.853 1.00 88.69 98 LEU A N 1
ATOM 748 C CA . LEU A 1 98 ? 8.874 -2.737 -17.736 1.00 88.69 98 LEU A CA 1
ATOM 749 C C . LEU A 1 98 ? 8.460 -2.669 -19.210 1.00 88.69 98 LEU A C 1
ATOM 751 O O . LEU A 1 98 ? 9.242 -2.218 -20.046 1.00 88.69 98 LEU A O 1
ATOM 755 N N . GLN A 1 99 ? 7.239 -3.093 -19.541 1.00 89.81 99 GLN A N 1
ATOM 756 C CA . GLN A 1 99 ? 6.735 -3.025 -20.911 1.00 89.81 99 GLN A CA 1
ATOM 757 C C . GLN A 1 99 ? 6.588 -1.576 -21.390 1.00 89.81 99 GLN A C 1
ATOM 759 O O . GLN A 1 99 ? 6.943 -1.275 -22.532 1.00 89.81 99 GLN A O 1
ATOM 764 N N . ALA A 1 100 ? 6.132 -0.667 -20.525 1.00 86.25 100 ALA A N 1
ATOM 765 C CA . ALA A 1 100 ? 6.074 0.762 -20.821 1.00 86.25 100 ALA A CA 1
ATOM 766 C C . ALA A 1 100 ? 7.479 1.344 -21.062 1.00 86.25 100 ALA A C 1
ATOM 768 O O . ALA A 1 100 ? 7.690 2.036 -22.060 1.00 86.25 100 ALA A O 1
ATOM 769 N N . ALA A 1 101 ? 8.458 0.998 -20.216 1.00 85.75 101 ALA A N 1
ATOM 770 C CA . ALA A 1 101 ? 9.850 1.425 -20.377 1.00 85.75 101 ALA A CA 1
ATOM 771 C C . ALA A 1 101 ? 10.454 0.918 -21.696 1.00 85.75 101 ALA A C 1
ATOM 773 O O . ALA A 1 101 ? 11.081 1.685 -22.426 1.00 85.75 101 ALA A O 1
ATOM 774 N N . LYS A 1 102 ? 10.225 -0.359 -22.037 1.00 86.81 102 LYS A N 1
ATOM 775 C CA . LYS A 1 102 ? 10.663 -0.956 -23.308 1.00 86.81 102 LYS A CA 1
ATOM 776 C C . LYS A 1 102 ? 10.026 -0.264 -24.505 1.00 86.81 102 LYS A C 1
ATOM 778 O O . LYS A 1 102 ? 10.748 0.141 -25.404 1.00 86.81 102 LYS A O 1
ATOM 783 N N . SER A 1 103 ? 8.711 -0.056 -24.473 1.00 86.69 103 SER A N 1
ATOM 784 C CA . SER A 1 103 ? 7.980 0.589 -25.571 1.00 86.69 103 SER A CA 1
ATOM 785 C C . SER A 1 103 ? 8.474 2.020 -25.804 1.00 86.69 103 SER A C 1
ATOM 787 O O . SER A 1 103 ? 8.710 2.417 -26.942 1.00 86.69 103 SER A O 1
ATOM 789 N N . LYS A 1 104 ? 8.722 2.784 -24.731 1.00 86.06 104 LYS A N 1
ATOM 790 C CA . LYS A 1 104 ? 9.360 4.106 -24.834 1.00 86.06 104 LYS A CA 1
ATOM 791 C C . LYS A 1 104 ? 10.777 4.023 -25.380 1.00 86.06 104 LYS A C 1
ATOM 793 O O . LYS A 1 104 ? 11.144 4.841 -26.212 1.00 86.06 104 LYS A O 1
ATOM 798 N N . ALA A 1 105 ? 11.569 3.058 -24.922 1.00 84.69 105 ALA A N 1
ATOM 799 C CA . ALA A 1 105 ? 12.923 2.861 -25.417 1.00 84.69 105 ALA A CA 1
ATOM 800 C C . ALA A 1 105 ? 12.944 2.498 -26.902 1.00 84.69 105 ALA A C 1
ATOM 802 O O . ALA A 1 105 ? 13.814 2.973 -27.620 1.00 84.69 105 ALA A O 1
ATOM 803 N N . ASP A 1 106 ? 11.984 1.709 -27.375 1.00 85.44 106 ASP A N 1
ATOM 804 C CA . ASP A 1 106 ? 11.866 1.354 -28.786 1.00 85.44 106 ASP A CA 1
ATOM 805 C C . ASP A 1 106 ? 11.518 2.587 -29.629 1.00 85.44 106 ASP A C 1
ATOM 807 O O . ASP A 1 106 ? 12.158 2.828 -30.650 1.00 85.44 106 ASP A O 1
ATOM 811 N N . VAL A 1 107 ? 10.580 3.421 -29.165 1.00 85.44 107 VAL A N 1
ATOM 812 C CA . VAL A 1 107 ? 10.223 4.674 -29.848 1.00 85.44 107 VAL A CA 1
ATOM 813 C C . VAL A 1 107 ? 11.382 5.669 -29.829 1.00 85.44 107 VAL A C 1
ATOM 815 O O . VAL A 1 107 ? 11.739 6.205 -30.871 1.00 85.44 107 VAL A O 1
ATOM 818 N N . LEU A 1 108 ? 11.985 5.927 -28.669 1.00 83.00 108 LEU A N 1
ATOM 819 C CA . LEU A 1 108 ? 13.012 6.959 -28.518 1.00 83.00 108 LEU A CA 1
ATOM 820 C C . LEU A 1 108 ? 14.351 6.531 -29.118 1.00 83.00 108 LEU A C 1
ATOM 822 O O . LEU A 1 108 ? 14.975 7.300 -29.836 1.00 83.00 108 LEU A O 1
ATOM 826 N N . LEU A 1 109 ? 14.811 5.311 -28.846 1.00 82.06 109 LEU A N 1
ATOM 827 C CA . LEU A 1 109 ? 16.132 4.868 -29.294 1.00 82.06 109 LEU A CA 1
ATOM 828 C C . LEU A 1 109 ? 16.097 4.291 -30.707 1.00 82.06 109 LEU A C 1
ATOM 830 O O . LEU A 1 109 ? 17.072 4.452 -31.432 1.00 82.06 109 LEU A O 1
ATOM 834 N N . GLY A 1 110 ? 14.998 3.643 -31.103 1.00 76.44 110 GLY A N 1
ATOM 835 C CA . GLY A 1 110 ? 14.854 3.066 -32.441 1.00 76.44 110 GLY A CA 1
ATOM 836 C C . GLY A 1 110 ? 14.630 4.102 -33.543 1.00 76.44 110 GLY A C 1
ATOM 837 O O . GLY A 1 110 ? 14.879 3.801 -34.705 1.00 76.44 110 GLY A O 1
ATOM 838 N N . THR A 1 111 ? 14.179 5.314 -33.200 1.00 75.75 111 THR A N 1
ATOM 839 C CA . THR A 1 111 ? 14.033 6.414 -34.171 1.00 75.75 111 THR A CA 1
ATOM 840 C C . THR A 1 111 ? 15.258 7.321 -34.237 1.00 75.75 111 THR A C 1
ATOM 842 O O . THR A 1 111 ? 15.544 7.865 -35.299 1.00 75.75 111 THR A O 1
ATOM 845 N N . ILE A 1 112 ? 15.975 7.497 -33.122 1.00 76.56 112 ILE A N 1
ATOM 846 C CA . ILE A 1 112 ? 17.088 8.454 -33.019 1.00 76.56 112 ILE A CA 1
ATOM 847 C C . ILE A 1 112 ? 18.431 7.823 -33.410 1.00 76.56 112 ILE A C 1
ATOM 849 O O . ILE A 1 112 ? 19.284 8.517 -33.962 1.00 76.56 112 ILE A O 1
ATOM 853 N N . PHE A 1 113 ? 18.642 6.532 -33.137 1.00 76.81 113 PHE A N 1
ATOM 854 C CA . PHE A 1 113 ? 19.923 5.865 -33.378 1.00 76.81 113 PHE A CA 1
ATOM 855 C C . PHE A 1 113 ? 19.807 4.793 -34.464 1.00 76.81 113 PHE A C 1
ATOM 857 O O . PHE A 1 113 ? 18.887 3.981 -34.445 1.00 76.81 113 PHE A O 1
ATOM 864 N N . GLU A 1 114 ? 20.792 4.734 -35.369 1.00 75.50 114 GLU A N 1
ATOM 865 C CA . GLU A 1 114 ? 20.887 3.684 -36.400 1.00 75.50 114 GLU A CA 1
ATOM 866 C C . GLU A 1 114 ? 21.013 2.279 -35.788 1.00 75.50 114 GLU A C 1
ATOM 868 O O . GLU A 1 114 ? 20.497 1.292 -36.319 1.00 75.50 114 GLU A O 1
ATOM 873 N N . HIS A 1 115 ? 21.683 2.187 -34.638 1.00 76.94 115 HIS A N 1
ATOM 874 C CA . HIS A 1 115 ? 21.804 0.971 -33.847 1.00 76.94 115 HIS A CA 1
ATOM 875 C C . HIS A 1 115 ? 21.392 1.249 -32.410 1.00 76.94 115 HIS A C 1
ATOM 877 O O . HIS A 1 115 ? 21.878 2.188 -31.776 1.00 76.94 115 HIS A O 1
ATOM 883 N N . ARG A 1 116 ? 20.498 0.406 -31.886 1.00 76.56 116 ARG A N 1
ATOM 884 C CA . ARG A 1 116 ? 20.015 0.525 -30.513 1.00 76.56 116 ARG A CA 1
ATOM 885 C C . ARG A 1 116 ? 21.196 0.397 -29.542 1.00 76.56 116 ARG A C 1
ATOM 887 O O . ARG A 1 116 ? 21.859 -0.643 -29.557 1.00 76.56 116 ARG A O 1
ATOM 894 N N . PRO A 1 117 ? 21.430 1.387 -28.664 1.00 81.62 117 PRO A N 1
ATOM 895 C CA . PRO A 1 117 ? 22.480 1.266 -27.667 1.00 81.62 117 PRO A CA 1
ATOM 896 C C . PRO A 1 117 ? 22.206 0.093 -26.708 1.00 81.62 117 PRO A C 1
ATOM 898 O O . PRO A 1 117 ? 21.039 -0.190 -26.409 1.00 81.62 117 PRO A O 1
ATOM 901 N N . PRO A 1 118 ? 23.243 -0.606 -26.215 1.00 79.56 118 PRO A N 1
ATOM 902 C CA . PRO A 1 118 ? 23.064 -1.742 -25.319 1.00 79.56 118 PRO A CA 1
ATOM 903 C C . PRO A 1 118 ? 22.542 -1.290 -23.951 1.00 79.56 118 PRO A C 1
ATOM 905 O O . PRO A 1 118 ? 22.932 -0.241 -23.430 1.00 79.56 118 PRO A O 1
ATOM 908 N N . ALA A 1 119 ? 21.661 -2.095 -23.355 1.00 81.62 119 ALA A N 1
ATOM 909 C CA . ALA A 1 119 ? 21.210 -1.889 -21.983 1.00 81.62 119 ALA A CA 1
ATOM 910 C C . ALA A 1 119 ? 22.328 -2.293 -21.009 1.00 81.62 119 ALA A C 1
ATOM 912 O O . ALA A 1 119 ? 22.823 -3.417 -21.067 1.00 81.62 119 ALA A O 1
ATOM 913 N N . ILE A 1 120 ? 22.721 -1.378 -20.124 1.00 79.62 120 ILE A N 1
ATOM 914 C CA . ILE A 1 120 ? 23.786 -1.582 -19.133 1.00 79.62 120 ILE A CA 1
ATOM 915 C C . ILE A 1 120 ? 23.198 -2.033 -17.798 1.00 79.62 120 ILE A C 1
ATOM 917 O O . ILE A 1 120 ? 23.779 -2.869 -17.112 1.00 79.62 120 ILE A O 1
ATOM 921 N N . ASN A 1 121 ? 22.067 -1.448 -17.398 1.00 76.12 121 ASN A N 1
ATOM 922 C CA . ASN A 1 121 ? 21.489 -1.701 -16.086 1.00 76.12 121 ASN A CA 1
ATOM 923 C C . ASN A 1 121 ? 19.966 -1.535 -16.093 1.00 76.12 121 ASN A C 1
ATOM 925 O O . ASN A 1 121 ? 19.395 -0.835 -16.933 1.00 76.12 121 ASN A O 1
ATOM 929 N N . LEU A 1 122 ? 19.320 -2.165 -15.120 1.00 81.06 122 LEU A N 1
ATOM 930 C CA . LEU A 1 122 ? 17.890 -2.105 -14.878 1.00 81.06 122 LEU A CA 1
ATOM 931 C C . LEU A 1 122 ? 17.675 -1.866 -13.385 1.00 81.06 122 LEU A C 1
ATOM 933 O O . LEU A 1 122 ? 18.175 -2.613 -12.547 1.00 81.06 122 LEU A O 1
ATOM 937 N N . GLN A 1 123 ? 16.929 -0.815 -13.060 1.00 78.75 123 GLN A N 1
ATOM 938 C CA . GLN A 1 123 ? 16.541 -0.507 -11.690 1.00 78.75 123 GLN A CA 1
ATOM 939 C C . GLN A 1 123 ? 15.024 -0.582 -11.555 1.00 78.75 123 GLN A C 1
ATOM 941 O O . GLN A 1 123 ? 14.286 0.005 -12.346 1.00 78.75 123 GLN A O 1
ATOM 946 N N . GLU A 1 124 ? 14.564 -1.271 -10.514 1.00 80.44 124 GLU A N 1
ATOM 947 C CA . GLU A 1 124 ? 13.146 -1.417 -10.203 1.00 80.44 124 GLU A CA 1
ATOM 948 C C . GLU A 1 124 ? 12.845 -0.832 -8.830 1.00 80.44 124 GLU A C 1
ATOM 950 O O . GLU A 1 124 ? 13.554 -1.082 -7.854 1.00 80.44 124 GLU A O 1
ATOM 955 N N . GLN A 1 125 ? 11.744 -0.095 -8.740 1.00 84.75 125 GLN A N 1
ATOM 956 C CA . GLN A 1 125 ? 11.196 0.365 -7.476 1.00 84.75 125 GLN A CA 1
ATOM 957 C C . GLN A 1 125 ? 9.688 0.152 -7.484 1.00 84.75 125 GLN A C 1
ATOM 959 O O . GLN A 1 125 ? 8.988 0.610 -8.379 1.00 84.75 125 GLN A O 1
ATOM 964 N N . THR A 1 126 ? 9.170 -0.553 -6.480 1.00 83.25 126 THR A N 1
ATOM 965 C CA . THR A 1 126 ? 7.725 -0.747 -6.304 1.00 83.25 126 THR A CA 1
ATOM 966 C C . THR A 1 126 ? 7.321 -0.242 -4.929 1.00 83.25 126 THR A C 1
ATOM 968 O O . THR A 1 126 ? 7.910 -0.642 -3.927 1.00 83.25 126 THR A O 1
ATOM 971 N N . VAL A 1 127 ? 6.330 0.644 -4.887 1.00 83.88 127 VAL A N 1
ATOM 972 C CA . VAL A 1 127 ? 5.828 1.287 -3.670 1.00 83.88 127 VAL A CA 1
ATOM 973 C C . VAL A 1 127 ? 4.333 1.022 -3.549 1.00 83.88 127 VAL A C 1
ATOM 975 O O . VAL A 1 127 ? 3.588 1.099 -4.526 1.00 83.88 127 VAL A O 1
ATOM 978 N N . VAL A 1 128 ? 3.895 0.701 -2.335 1.00 84.31 128 VAL A N 1
ATOM 979 C CA . VAL A 1 128 ? 2.489 0.460 -2.007 1.00 84.31 128 VAL A CA 1
ATOM 980 C C . VAL A 1 128 ? 1.977 1.657 -1.215 1.00 84.31 128 VAL A C 1
ATOM 982 O O . VAL A 1 128 ? 2.524 1.996 -0.169 1.00 84.31 128 VAL A O 1
ATOM 985 N N . HIS A 1 129 ? 0.933 2.300 -1.724 1.00 82.00 129 HIS A N 1
ATOM 986 C CA . HIS A 1 129 ? 0.258 3.422 -1.087 1.00 82.00 129 HIS A CA 1
ATOM 987 C C . HIS A 1 129 ? -1.095 2.971 -0.550 1.00 82.00 129 HIS A C 1
ATOM 989 O O . HIS A 1 129 ? -1.998 2.605 -1.307 1.00 82.00 129 HIS A O 1
ATOM 995 N N . TYR A 1 130 ? -1.243 3.024 0.768 1.00 78.81 130 TYR A N 1
ATOM 996 C CA . TYR A 1 130 ? -2.491 2.692 1.442 1.00 78.81 130 TYR A CA 1
ATOM 997 C C . TYR A 1 130 ? -3.499 3.847 1.376 1.00 78.81 130 TYR A C 1
ATOM 999 O O . TYR A 1 130 ? -3.089 5.009 1.268 1.00 78.81 130 TYR A O 1
ATOM 1007 N N . PRO A 1 131 ? -4.811 3.571 1.509 1.00 75.56 131 PRO A N 1
ATOM 1008 C CA . PRO A 1 131 ? -5.853 4.589 1.405 1.00 75.56 131 PRO A CA 1
ATOM 1009 C C . PRO A 1 131 ? -5.610 5.825 2.283 1.00 75.56 131 PRO A C 1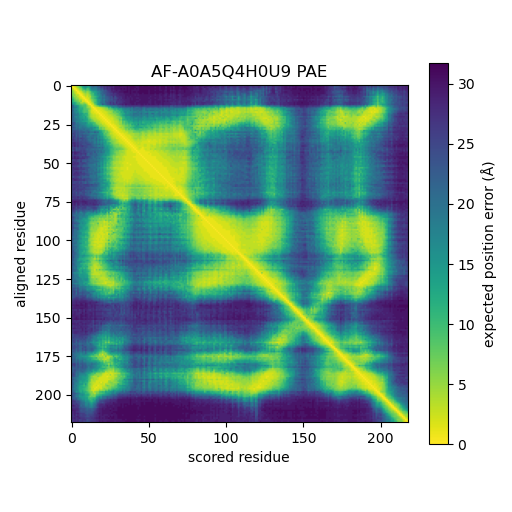
ATOM 1011 O O . PRO A 1 131 ? -5.738 6.948 1.810 1.00 75.56 131 PRO A O 1
ATOM 1014 N N . HIS A 1 132 ? -5.168 5.663 3.532 1.00 69.94 132 HIS A N 1
ATOM 1015 C CA . HIS A 1 132 ? -4.923 6.804 4.427 1.00 69.94 132 HIS A CA 1
ATOM 1016 C C . HIS A 1 132 ? -3.865 7.794 3.894 1.00 69.94 132 HIS A C 1
ATOM 1018 O O . HIS A 1 132 ? -3.846 8.948 4.303 1.00 69.94 132 HIS A O 1
ATOM 1024 N N . SER A 1 133 ? -2.969 7.350 3.003 1.00 68.25 133 SER A N 1
ATOM 1025 C CA . SER A 1 133 ? -1.957 8.205 2.367 1.00 68.25 133 SER A CA 1
ATOM 1026 C C . SER A 1 133 ? -2.494 8.953 1.141 1.00 68.25 133 SER A C 1
ATOM 1028 O O . SER A 1 133 ? -1.898 9.932 0.703 1.00 68.25 133 SER A O 1
ATOM 1030 N N . LEU A 1 134 ? -3.629 8.502 0.597 1.00 67.00 134 LEU A N 1
ATOM 1031 C CA . LEU A 1 134 ? -4.245 9.001 -0.636 1.00 67.00 134 LEU A CA 1
ATOM 1032 C C . LEU A 1 134 ? -5.491 9.854 -0.381 1.00 67.00 134 LEU A C 1
ATOM 1034 O O . LEU A 1 134 ? -5.880 10.653 -1.236 1.00 67.00 134 LEU A O 1
ATOM 1038 N N . TYR A 1 135 ? -6.124 9.675 0.776 1.00 66.38 135 TYR A N 1
ATOM 1039 C CA . TYR A 1 135 ? -7.346 10.357 1.175 1.00 66.38 135 TYR A CA 1
ATOM 1040 C C . TYR A 1 135 ? -7.066 11.309 2.336 1.00 66.38 135 TYR A C 1
ATOM 1042 O O . TYR A 1 135 ? -6.500 10.914 3.352 1.00 66.38 135 TYR A O 1
ATOM 1050 N N . HIS A 1 136 ? -7.501 12.560 2.199 1.00 65.25 136 HIS A N 1
ATOM 1051 C CA . HIS A 1 136 ? -7.428 13.550 3.269 1.00 65.25 136 HIS A CA 1
ATOM 1052 C C . HIS A 1 136 ? -8.830 13.844 3.799 1.00 65.25 136 HIS A C 1
ATOM 1054 O O . HIS A 1 136 ? -9.728 14.236 3.050 1.00 65.25 136 HIS A O 1
ATOM 1060 N N . SER A 1 137 ? -9.000 13.673 5.107 1.00 58.53 137 SER A N 1
ATOM 1061 C CA . SER A 1 137 ? -10.208 14.070 5.827 1.00 58.53 137 SER A CA 1
ATOM 1062 C C . SER A 1 137 ? -9.992 15.440 6.447 1.00 58.53 137 SER A C 1
ATOM 1064 O O . SER A 1 137 ? -9.034 15.635 7.195 1.00 58.53 137 SER A O 1
ATOM 1066 N N . PHE A 1 138 ? -10.890 16.378 6.168 1.00 58.09 138 PHE A N 1
ATOM 1067 C CA . PHE A 1 138 ? -10.887 17.676 6.832 1.00 58.09 138 PHE A CA 1
ATOM 1068 C C . PHE A 1 138 ? -11.828 17.613 8.037 1.00 58.09 138 PHE A C 1
ATOM 1070 O O . PHE A 1 138 ? -12.991 17.220 7.910 1.00 58.09 138 PHE A O 1
ATOM 1077 N N . SER A 1 139 ? -11.335 17.976 9.222 1.00 55.19 139 SER A N 1
ATOM 1078 C CA . SER A 1 139 ? -12.214 18.351 10.329 1.00 55.19 139 SER A CA 1
ATOM 1079 C C . SER A 1 139 ? -12.728 19.762 10.050 1.00 55.19 139 SER A C 1
ATOM 1081 O O . SER A 1 139 ? -11.955 20.705 9.899 1.00 55.19 139 SER A O 1
ATOM 1083 N N . ASN A 1 140 ? -14.047 19.913 9.932 1.00 54.28 140 ASN A N 1
ATOM 1084 C CA . ASN A 1 140 ? -14.642 21.244 9.929 1.00 54.28 140 ASN A CA 1
ATOM 1085 C C . ASN A 1 140 ? -14.426 21.866 11.316 1.00 54.28 140 ASN A C 1
ATOM 1087 O O . ASN A 1 140 ? -14.649 21.199 12.319 1.00 54.28 140 ASN A O 1
ATOM 1091 N N . ALA A 1 141 ? -14.033 23.142 11.372 1.00 54.62 141 ALA A N 1
ATOM 1092 C CA . ALA A 1 141 ? -13.655 23.865 12.597 1.00 54.62 141 ALA A CA 1
ATOM 1093 C C . ALA A 1 141 ? -14.752 23.967 13.683 1.00 54.62 141 ALA A C 1
ATOM 1095 O O . ALA A 1 141 ? -14.509 24.495 14.763 1.00 54.62 141 ALA A O 1
ATOM 1096 N N . TYR A 1 142 ? -15.957 23.467 13.411 1.00 50.22 142 TYR A N 1
ATOM 1097 C CA . TYR A 1 142 ? -17.049 23.366 14.371 1.00 50.22 142 TYR A CA 1
ATOM 1098 C C . TYR A 1 142 ? -17.304 21.893 14.682 1.00 50.22 142 TYR A C 1
ATOM 1100 O O . TYR A 1 142 ? -18.294 21.311 14.238 1.00 50.22 142 TYR A O 1
ATOM 1108 N N . GLU A 1 143 ? -16.364 21.294 15.407 1.00 49.84 143 GLU A N 1
ATOM 1109 C CA . GLU A 1 143 ? -16.584 20.033 16.109 1.00 49.84 143 GLU A CA 1
ATOM 1110 C C . GLU A 1 143 ? -17.593 20.264 17.250 1.00 49.84 143 GLU A C 1
ATOM 1112 O O . GLU A 1 143 ? -17.848 21.410 17.648 1.00 49.84 143 GLU A O 1
ATOM 1117 N N . GLU A 1 144 ? -18.231 19.186 17.704 1.00 49.16 144 GLU A N 1
ATOM 1118 C CA . GLU A 1 144 ? -19.290 19.196 18.714 1.00 49.16 144 GLU A CA 1
ATOM 1119 C C . GLU A 1 144 ? -18.895 20.077 19.909 1.00 49.16 144 GLU A C 1
ATOM 1121 O O . GLU A 1 144 ? -18.019 19.751 20.703 1.00 49.16 144 GLU A O 1
ATOM 1126 N N . SER A 1 145 ? -19.510 21.254 19.996 1.00 55.53 145 SER A N 1
ATOM 1127 C CA . SER A 1 145 ? -19.260 22.212 21.065 1.00 55.53 145 SER A CA 1
ATOM 1128 C C . SER A 1 145 ? -20.594 22.724 21.570 1.00 55.53 145 SER A C 1
ATOM 1130 O O . SER A 1 145 ? -21.419 23.255 20.819 1.00 55.53 145 SER A O 1
ATOM 1132 N N . VAL A 1 146 ? -20.809 22.545 22.869 1.00 54.41 146 VAL A N 1
ATOM 1133 C CA . VAL A 1 146 ? -21.905 23.186 23.585 1.00 54.41 146 VAL A CA 1
ATOM 1134 C C . VAL A 1 146 ? -21.484 24.633 23.802 1.00 54.41 146 VAL A C 1
ATOM 1136 O O . VAL A 1 146 ? -20.657 24.931 24.661 1.00 54.41 146 VAL A O 1
ATOM 1139 N N . ALA A 1 147 ? -22.009 25.537 22.978 1.00 58.50 147 ALA A N 1
ATOM 1140 C CA . ALA A 1 147 ? -21.799 26.962 23.178 1.00 58.50 147 ALA A CA 1
ATOM 1141 C C . ALA A 1 147 ? -22.854 27.479 24.171 1.00 58.50 147 ALA A C 1
ATOM 1143 O O . ALA A 1 147 ? -24.049 27.238 23.957 1.00 58.50 147 ALA A O 1
ATOM 1144 N N . PRO A 1 148 ? -22.463 28.193 25.242 1.00 53.00 148 PRO A N 1
ATOM 1145 C CA . PRO A 1 148 ? -23.433 28.838 26.111 1.00 53.00 148 PRO A CA 1
ATOM 1146 C C . PRO A 1 148 ? -24.207 29.888 25.304 1.00 53.00 148 PRO A C 1
ATOM 1148 O O . PRO A 1 148 ? -23.628 30.770 24.671 1.00 53.00 148 PRO A O 1
ATOM 1151 N N . SER A 1 149 ? -25.531 29.765 25.300 1.00 56.44 149 SER A N 1
ATOM 1152 C CA . SER A 1 149 ? -26.432 30.752 24.708 1.00 56.44 149 SER A CA 1
ATOM 1153 C C . SER A 1 149 ? -26.446 32.032 25.551 1.00 56.44 149 SER A C 1
ATOM 1155 O O . SER A 1 149 ? -26.300 31.985 26.773 1.00 56.44 149 SER A O 1
ATOM 1157 N N . PHE A 1 150 ? -26.684 33.186 24.916 1.00 59.62 150 PHE A N 1
ATOM 1158 C CA . PHE A 1 150 ? -26.913 34.460 25.616 1.00 59.62 150 PHE A CA 1
ATOM 1159 C C . PHE A 1 150 ? -28.108 34.396 26.589 1.00 59.62 150 PHE A C 1
ATOM 1161 O O . PHE A 1 150 ? -28.165 35.168 27.544 1.00 59.62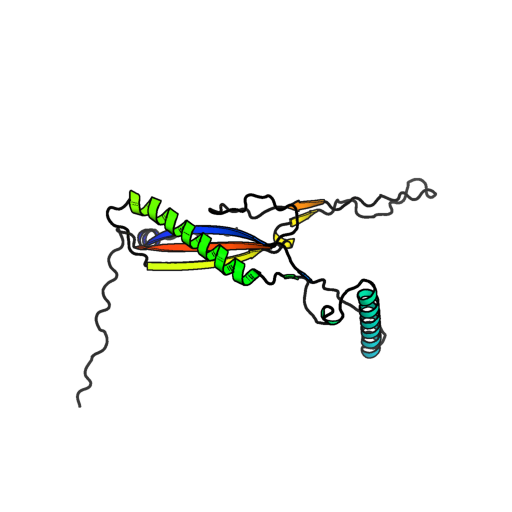 150 PHE A O 1
ATOM 1168 N N . ARG A 1 151 ? -29.049 33.466 26.371 1.00 58.97 151 ARG A N 1
ATOM 1169 C CA . ARG A 1 151 ? -30.088 33.090 27.339 1.00 58.97 151 ARG A CA 1
ATOM 1170 C C . ARG A 1 151 ? -29.686 31.773 27.999 1.00 58.97 151 ARG A C 1
ATOM 1172 O O . ARG A 1 151 ? -29.556 30.768 27.304 1.00 58.97 151 ARG A O 1
ATOM 1179 N N . ARG A 1 152 ? -29.521 31.776 29.327 1.00 60.62 152 ARG A N 1
ATOM 1180 C CA . ARG A 1 152 ? -29.060 30.620 30.128 1.00 60.62 152 ARG A CA 1
ATOM 1181 C C . ARG A 1 152 ? -29.978 29.393 30.042 1.00 60.62 152 ARG A C 1
ATOM 1183 O O . ARG A 1 152 ? -29.550 28.299 30.388 1.00 60.62 152 ARG A O 1
ATOM 1190 N N . ASP A 1 153 ? -31.193 29.573 29.538 1.00 66.44 153 ASP A N 1
ATOM 1191 C CA . ASP A 1 153 ? -32.276 28.593 29.632 1.00 66.44 153 ASP A CA 1
ATOM 1192 C C . ASP A 1 153 ? -32.427 27.746 28.354 1.00 66.44 153 ASP A C 1
ATOM 1194 O O . ASP A 1 153 ? -33.270 26.855 28.299 1.00 66.44 153 ASP A O 1
ATOM 1198 N N . ILE A 1 154 ? -31.634 28.021 27.307 1.00 64.75 154 ILE A N 1
ATOM 1199 C CA . ILE A 1 154 ? -31.708 27.308 26.023 1.00 64.75 154 ILE A CA 1
ATOM 1200 C C . ILE A 1 154 ? -30.305 26.826 25.628 1.00 64.75 154 ILE A C 1
ATOM 1202 O O . ILE A 1 154 ? -29.481 27.646 25.212 1.00 64.75 154 ILE A O 1
ATOM 1206 N N . PRO A 1 155 ? -30.005 25.518 25.715 1.00 59.94 155 PRO A N 1
ATOM 1207 C CA . PRO A 1 155 ? -28.743 24.988 25.217 1.00 59.94 155 PRO A CA 1
ATOM 1208 C C . PRO A 1 155 ? -28.709 25.064 23.685 1.00 59.94 155 PRO A C 1
ATOM 1210 O O . PRO A 1 155 ? -29.623 24.595 23.006 1.00 59.94 155 PRO A O 1
ATOM 1213 N N . PHE A 1 156 ? -27.645 25.645 23.124 1.00 61.81 156 PHE A N 1
ATOM 1214 C CA . PHE A 1 156 ? -27.413 25.634 21.681 1.00 61.81 156 PHE A CA 1
ATOM 1215 C C . PHE A 1 156 ? -26.537 24.430 21.325 1.00 61.81 156 PHE A C 1
ATOM 1217 O O . PHE A 1 156 ? -25.321 24.451 21.519 1.00 61.81 156 PHE A O 1
ATOM 1224 N N . ILE A 1 157 ? -27.162 23.366 20.821 1.00 62.06 157 ILE A N 1
ATOM 1225 C CA . ILE A 1 157 ? -26.466 22.149 20.394 1.00 62.06 157 ILE A CA 1
ATOM 1226 C C . ILE A 1 157 ? -26.186 22.267 18.896 1.00 62.06 157 ILE A C 1
ATOM 1228 O O . ILE A 1 157 ? -27.107 22.285 18.076 1.00 62.06 157 ILE A O 1
ATOM 1232 N N . ARG A 1 158 ? -24.908 22.372 18.521 1.00 62.41 158 ARG A N 1
ATOM 1233 C CA . ARG A 1 158 ? -24.504 22.331 17.111 1.00 62.41 158 ARG A CA 1
ATOM 1234 C C . ARG A 1 158 ? -24.593 20.889 16.620 1.00 62.41 158 ARG A C 1
ATOM 1236 O O . ARG A 1 158 ? -23.933 20.012 17.163 1.00 62.41 158 ARG A O 1
ATOM 1243 N N . LEU A 1 159 ? -25.415 20.660 15.597 1.00 53.72 159 LEU A N 1
ATOM 1244 C CA . LEU A 1 159 ? -25.596 19.334 15.009 1.00 53.72 159 LEU A CA 1
ATOM 1245 C C . LEU A 1 159 ? -24.278 18.798 14.425 1.00 53.72 159 LEU A C 1
ATOM 1247 O O . LEU A 1 159 ? -23.538 19.573 13.802 1.00 53.72 159 LEU A O 1
ATOM 1251 N N . PRO A 1 160 ? -24.015 17.485 14.555 1.00 59.78 160 PRO A N 1
ATOM 1252 C CA . PRO A 1 160 ? -22.847 16.856 13.961 1.00 59.78 160 PRO A CA 1
ATOM 1253 C C . PRO A 1 160 ? -22.877 17.048 12.444 1.00 59.78 160 PRO A C 1
ATOM 1255 O O . PRO A 1 160 ? -23.818 16.648 11.754 1.00 59.78 160 PRO A O 1
ATOM 1258 N N . ARG A 1 161 ? -21.840 17.699 11.915 1.00 60.50 161 ARG A N 1
ATOM 1259 C CA . ARG A 1 161 ? -21.628 17.829 10.472 1.00 60.50 161 ARG A CA 1
ATOM 1260 C C . ARG A 1 161 ? -20.793 16.633 10.004 1.00 60.50 161 ARG A C 1
ATOM 1262 O O . ARG A 1 161 ? -19.781 16.336 10.641 1.00 60.50 161 ARG A O 1
ATOM 1269 N N . PRO A 1 162 ? -21.170 15.959 8.905 1.00 59.53 162 PRO A N 1
ATOM 1270 C CA . PRO A 1 162 ? -20.380 14.857 8.372 1.00 59.53 162 PRO A CA 1
ATOM 1271 C C . PRO A 1 162 ? -18.961 15.331 8.022 1.00 59.53 162 PRO A C 1
ATOM 1273 O O . PRO A 1 162 ? -18.772 16.426 7.483 1.00 59.53 162 PRO A O 1
ATOM 1276 N N . ARG A 1 163 ? -17.955 14.514 8.359 1.00 62.38 163 ARG A N 1
ATOM 1277 C CA . ARG A 1 163 ? -16.569 14.736 7.922 1.00 62.38 163 ARG A CA 1
ATOM 1278 C C . ARG A 1 163 ? -16.501 14.482 6.421 1.00 62.38 163 ARG A C 1
ATOM 1280 O O . ARG A 1 163 ? -16.901 13.416 5.962 1.00 62.38 163 ARG A O 1
ATOM 1287 N N . ASN A 1 164 ? -15.963 15.444 5.678 1.00 63.25 164 ASN A N 1
ATOM 1288 C CA . ASN A 1 164 ? -15.726 15.274 4.251 1.00 63.25 164 ASN A CA 1
ATOM 1289 C C . ASN A 1 164 ? -14.319 14.701 4.039 1.00 63.25 164 ASN A C 1
ATOM 1291 O O . ASN A 1 164 ? -13.321 15.294 4.465 1.00 63.25 164 ASN A O 1
ATOM 1295 N N . THR A 1 165 ? -14.251 13.552 3.371 1.00 61.47 165 THR A N 1
ATOM 1296 C CA . THR A 1 165 ? -13.006 12.895 2.966 1.00 61.47 165 THR A CA 1
ATOM 1297 C C . THR A 1 165 ? -12.864 13.012 1.457 1.00 61.47 165 THR A C 1
ATOM 1299 O O . THR A 1 165 ? -13.742 12.572 0.718 1.00 61.47 165 THR A O 1
ATOM 1302 N N . TYR A 1 166 ? -11.761 13.600 0.996 1.00 62.66 166 TYR A N 1
ATOM 1303 C CA . TYR A 1 166 ? -11.486 13.786 -0.428 1.00 62.66 166 TYR A CA 1
ATOM 1304 C C . TYR A 1 166 ? -10.285 12.946 -0.857 1.00 62.66 166 TYR A C 1
ATOM 1306 O O . TYR A 1 166 ? -9.281 12.859 -0.143 1.00 62.66 166 TYR A O 1
ATOM 1314 N N . TYR A 1 167 ? -10.377 12.348 -2.045 1.00 68.62 167 TYR A N 1
ATOM 1315 C CA . TYR A 1 167 ? -9.233 11.729 -2.707 1.00 68.62 167 TYR A CA 1
ATOM 1316 C C . TYR A 1 167 ? -8.277 12.824 -3.184 1.00 68.62 167 TYR A C 1
ATOM 1318 O O . TYR A 1 167 ? -8.660 13.678 -3.983 1.00 68.62 167 TYR A O 1
ATOM 1326 N N . ARG A 1 168 ? -7.037 12.810 -2.691 1.00 66.81 168 ARG A N 1
ATOM 1327 C CA . ARG A 1 168 ? -5.980 13.742 -3.118 1.00 66.81 168 ARG A CA 1
ATOM 1328 C C . ARG A 1 168 ? -5.122 13.164 -4.247 1.00 66.81 168 ARG A C 1
ATOM 1330 O O . ARG A 1 168 ? -4.488 13.916 -4.978 1.00 66.81 168 ARG A O 1
ATOM 1337 N N . GLY A 1 169 ? -5.158 11.842 -4.410 1.00 64.19 169 GLY A N 1
ATOM 1338 C CA . GLY A 1 169 ? -4.502 11.127 -5.495 1.00 64.19 169 GLY A CA 1
ATOM 1339 C C . GLY A 1 169 ? -2.985 11.062 -5.424 1.00 64.19 169 GLY A C 1
ATOM 1340 O O . GLY A 1 169 ? -2.338 11.673 -4.578 1.00 64.19 169 GLY A O 1
ATOM 1341 N N . LEU A 1 170 ? -2.423 10.253 -6.323 1.00 67.56 170 LEU A N 1
ATOM 1342 C CA . LEU A 1 170 ? -0.989 10.215 -6.580 1.00 67.56 170 LEU A CA 1
ATOM 1343 C C . LEU A 1 170 ? -0.678 11.301 -7.605 1.00 67.56 170 LEU A C 1
ATOM 1345 O O . LEU A 1 170 ? -1.095 11.206 -8.755 1.00 67.56 170 LEU A O 1
ATOM 1349 N N . VAL A 1 171 ? 0.042 12.336 -7.181 1.00 53.75 171 VAL A N 1
ATOM 1350 C CA . VAL A 1 171 ? 0.524 13.385 -8.083 1.00 53.75 171 VAL A CA 1
ATOM 1351 C C . VAL A 1 171 ? 1.749 12.828 -8.805 1.00 53.75 171 VAL A C 1
ATOM 1353 O O . VAL A 1 171 ? 2.866 12.871 -8.291 1.00 53.75 171 VAL A O 1
ATOM 1356 N N . GLY A 1 172 ? 1.539 12.195 -9.953 1.00 57.88 172 GLY A N 1
ATOM 1357 C CA . GLY A 1 172 ? 2.635 11.710 -10.778 1.00 57.88 172 GLY A CA 1
ATOM 1358 C C . GLY A 1 172 ? 2.154 11.221 -12.131 1.00 57.88 172 GLY A C 1
ATOM 1359 O O . GLY A 1 172 ? 1.291 10.345 -12.196 1.00 57.88 172 GLY A O 1
ATOM 1360 N N . ASP A 1 173 ? 2.762 11.750 -13.192 1.00 61.56 173 ASP A N 1
ATOM 1361 C CA . ASP A 1 173 ? 2.603 11.209 -14.536 1.00 61.56 173 ASP A CA 1
ATOM 1362 C C . ASP A 1 173 ? 3.004 9.734 -14.517 1.00 61.56 173 ASP A C 1
ATOM 1364 O O . ASP A 1 173 ? 4.106 9.354 -14.106 1.00 61.56 173 ASP A O 1
ATOM 1368 N N . SER A 1 174 ? 2.050 8.891 -14.883 1.00 70.75 174 SER A N 1
ATOM 1369 C CA . SER A 1 174 ? 2.236 7.454 -15.032 1.00 70.75 174 SER A CA 1
ATOM 1370 C C . SER A 1 174 ? 1.761 7.047 -16.411 1.00 70.75 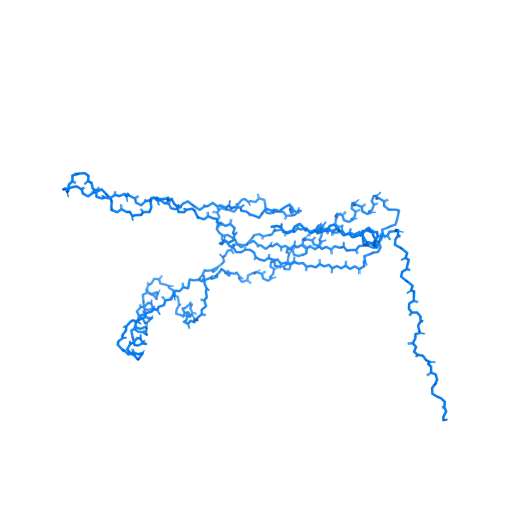174 SER A C 1
ATOM 1372 O O . SER A 1 174 ? 0.739 7.540 -16.889 1.00 70.75 174 SER A O 1
ATOM 1374 N N . ASP A 1 175 ? 2.527 6.158 -17.034 1.00 79.38 175 ASP A N 1
ATOM 1375 C CA . ASP A 1 175 ? 2.322 5.723 -18.415 1.00 79.38 175 ASP A CA 1
ATOM 1376 C C . ASP A 1 175 ? 1.124 4.793 -18.534 1.00 79.38 175 ASP A C 1
ATOM 1378 O O . ASP A 1 175 ? 0.415 4.781 -19.537 1.00 79.38 175 ASP A O 1
ATOM 1382 N N . VAL A 1 176 ? 0.899 4.013 -17.478 1.00 80.00 176 VAL A N 1
ATOM 1383 C CA . VAL A 1 176 ? -0.240 3.115 -17.351 1.00 80.00 176 VAL A CA 1
ATOM 1384 C C . VAL A 1 176 ? -1.009 3.507 -16.100 1.00 80.00 176 VAL A C 1
ATOM 1386 O O . VAL A 1 176 ? -0.490 3.397 -14.986 1.00 80.00 176 VAL A O 1
ATOM 1389 N N . GLN A 1 177 ? -2.245 3.969 -16.303 1.00 80.88 177 GLN A N 1
ATOM 1390 C CA . GLN A 1 177 ? -3.153 4.389 -15.240 1.00 80.88 177 GLN A CA 1
ATOM 1391 C C . GLN A 1 177 ? -4.454 3.582 -15.243 1.00 80.88 177 GLN A C 1
ATOM 1393 O O . GLN A 1 177 ? -4.952 3.211 -16.313 1.00 80.88 177 GLN A O 1
ATOM 1398 N N . PRO A 1 178 ? -5.056 3.361 -14.061 1.00 75.19 178 PRO A N 1
ATOM 1399 C CA . PRO A 1 178 ? -6.420 2.865 -13.968 1.00 75.19 178 PRO A CA 1
ATOM 1400 C C . PRO A 1 178 ? -7.376 3.865 -14.625 1.00 75.19 178 PRO A C 1
ATOM 1402 O O . PRO A 1 178 ? -7.316 5.060 -14.341 1.00 75.19 178 PRO A O 1
ATOM 1405 N N . ARG A 1 179 ? -8.277 3.377 -15.484 1.00 73.44 179 ARG A N 1
ATOM 1406 C CA . ARG A 1 179 ? -9.257 4.220 -16.196 1.00 73.44 179 ARG A CA 1
ATOM 1407 C C . ARG A 1 179 ? -10.336 4.799 -15.281 1.00 73.44 179 ARG A C 1
ATOM 1409 O O . ARG A 1 179 ? -10.932 5.818 -15.607 1.00 73.44 179 ARG A O 1
ATOM 1416 N N . GLU A 1 180 ? -10.602 4.135 -14.162 1.00 72.31 180 GLU A N 1
ATOM 1417 C CA . GLU A 1 180 ? -11.672 4.500 -13.239 1.00 72.31 180 GLU A CA 1
ATOM 1418 C C . GLU A 1 180 ? -11.148 5.386 -12.107 1.00 72.31 180 GLU A C 1
ATOM 1420 O O . GLU A 1 180 ? -10.028 5.215 -11.616 1.00 72.31 180 GLU A O 1
ATOM 1425 N N . LEU A 1 181 ? -11.968 6.343 -11.670 1.00 65.62 181 LEU A N 1
ATOM 1426 C CA . LEU A 1 181 ? -11.705 7.109 -10.454 1.00 65.62 181 LEU A CA 1
ATOM 1427 C C . LEU A 1 181 ? -12.011 6.234 -9.232 1.00 65.62 181 LEU A C 1
ATOM 1429 O O . LEU A 1 181 ? -13.010 5.512 -9.240 1.00 65.62 181 LEU A O 1
ATOM 1433 N N . PRO A 1 182 ? -11.183 6.281 -8.176 1.00 63.88 182 PRO A N 1
ATOM 1434 C CA . PRO A 1 182 ? -11.411 5.450 -7.012 1.00 63.88 182 PRO A CA 1
ATOM 1435 C C . PRO A 1 182 ? -12.586 6.042 -6.225 1.00 63.88 182 PRO A C 1
ATOM 1437 O O . PRO A 1 182 ? -12.474 7.096 -5.605 1.00 63.88 182 PRO A O 1
ATOM 1440 N N . MET A 1 183 ? -13.733 5.365 -6.288 1.00 67.31 183 MET A N 1
ATOM 1441 C CA . MET A 1 183 ? -14.952 5.731 -5.549 1.00 67.31 183 MET A CA 1
ATOM 1442 C C . MET A 1 183 ? -14.995 5.093 -4.148 1.00 67.31 183 MET A C 1
ATOM 1444 O O . MET A 1 183 ? -15.931 5.316 -3.384 1.00 67.31 183 MET A O 1
ATOM 1448 N N . SER A 1 184 ? -13.975 4.300 -3.806 1.00 68.56 184 SER A N 1
ATOM 1449 C CA . SER A 1 184 ? -13.797 3.618 -2.523 1.00 68.56 184 SER A CA 1
ATOM 1450 C C . SER A 1 184 ? -12.326 3.640 -2.082 1.00 68.56 184 SER A C 1
ATOM 1452 O O . SER A 1 184 ? -11.434 3.789 -2.925 1.00 68.56 184 SER A O 1
ATOM 1454 N N . PRO A 1 185 ? -12.032 3.494 -0.775 1.00 68.12 185 PRO A N 1
ATOM 1455 C CA . PRO A 1 185 ? -10.660 3.384 -0.290 1.00 68.12 185 PRO A CA 1
ATOM 1456 C C . PRO A 1 185 ? -9.977 2.139 -0.875 1.00 68.12 185 PRO A C 1
ATOM 1458 O O . PRO A 1 185 ? -10.330 1.006 -0.560 1.00 68.12 185 PRO A O 1
ATOM 1461 N N . GLU A 1 186 ? -8.986 2.368 -1.734 1.00 77.12 186 GLU A N 1
ATOM 1462 C CA . GLU A 1 186 ? -8.242 1.339 -2.464 1.00 77.12 186 GLU A CA 1
ATOM 1463 C C . GLU A 1 186 ? -6.742 1.464 -2.199 1.00 77.12 186 GLU A C 1
ATOM 1465 O O . GLU A 1 186 ? -6.219 2.561 -1.969 1.00 77.12 186 GLU A O 1
ATOM 1470 N N . ILE A 1 187 ? -6.044 0.332 -2.252 1.00 80.94 187 ILE A N 1
ATOM 1471 C CA . ILE A 1 187 ? -4.588 0.279 -2.158 1.00 80.94 187 ILE A CA 1
ATOM 1472 C C . ILE A 1 187 ? -4.033 0.531 -3.559 1.00 80.94 187 ILE A C 1
ATOM 1474 O O . ILE A 1 187 ? -4.398 -0.161 -4.509 1.00 80.94 187 ILE A O 1
ATOM 1478 N N . SER A 1 188 ? -3.159 1.524 -3.705 1.00 81.31 188 SER A N 1
ATOM 1479 C CA . SER A 1 188 ? -2.491 1.806 -4.980 1.00 81.31 188 SER A CA 1
ATOM 1480 C C . SER A 1 188 ? -1.085 1.224 -4.972 1.00 81.31 188 SER A C 1
ATOM 1482 O O . SER A 1 188 ? -0.268 1.575 -4.124 1.00 81.31 188 SER A O 1
ATOM 1484 N N . VAL A 1 189 ? -0.785 0.358 -5.933 1.00 82.62 189 VAL A N 1
ATOM 1485 C CA . VAL A 1 189 ? 0.555 -0.186 -6.158 1.00 82.62 189 VAL A CA 1
ATOM 1486 C C . VAL A 1 189 ? 1.168 0.557 -7.334 1.00 82.62 189 VAL A C 1
ATOM 1488 O O . VAL A 1 189 ? 0.624 0.558 -8.439 1.00 82.62 189 VAL A O 1
ATOM 1491 N N . VAL A 1 190 ? 2.297 1.210 -7.085 1.00 84.50 190 VAL A N 1
ATOM 1492 C CA . VAL A 1 190 ? 3.037 1.986 -8.079 1.00 84.50 190 VAL A CA 1
ATOM 1493 C C . VAL A 1 190 ? 4.356 1.283 -8.330 1.00 84.50 190 VAL A C 1
ATOM 1495 O O . VAL A 1 190 ? 5.128 1.074 -7.395 1.00 84.50 190 VAL A O 1
ATOM 1498 N N . SER A 1 191 ? 4.632 0.935 -9.581 1.00 82.06 191 SER A N 1
ATOM 1499 C CA . SER A 1 191 ? 5.932 0.401 -9.982 1.00 82.06 191 SER A CA 1
ATOM 1500 C C . SER A 1 191 ? 6.587 1.330 -10.992 1.00 82.06 191 SER A C 1
ATOM 1502 O O . SER A 1 191 ? 5.945 1.777 -11.945 1.00 82.06 191 SER A O 1
ATOM 1504 N N . THR A 1 192 ? 7.864 1.610 -10.769 1.00 83.25 192 THR A N 1
ATOM 1505 C CA . THR A 1 192 ? 8.727 2.380 -11.658 1.00 83.25 192 THR A CA 1
ATOM 1506 C C . THR A 1 192 ? 9.903 1.498 -12.046 1.00 83.25 192 THR A C 1
ATOM 1508 O O . THR A 1 192 ? 10.608 0.974 -11.180 1.00 83.25 192 THR A O 1
ATOM 1511 N N . VAL A 1 193 ? 10.115 1.343 -13.348 1.00 82.62 193 VAL A N 1
ATOM 1512 C CA . VAL A 1 193 ? 11.252 0.626 -13.921 1.00 82.62 193 VAL A CA 1
ATOM 1513 C C . VAL A 1 193 ? 12.065 1.613 -14.740 1.00 82.62 193 VAL A C 1
ATOM 1515 O O . VAL A 1 193 ? 11.538 2.246 -15.654 1.00 82.62 193 VAL A O 1
ATOM 1518 N N . ARG A 1 194 ? 13.348 1.732 -14.409 1.00 82.94 194 ARG A N 1
ATOM 1519 C CA . ARG A 1 194 ? 14.309 2.587 -15.100 1.00 82.94 194 ARG A CA 1
ATOM 1520 C C . ARG A 1 194 ? 15.313 1.718 -15.841 1.00 82.94 194 ARG A C 1
ATOM 1522 O O . ARG A 1 194 ? 16.018 0.910 -15.234 1.00 82.94 194 ARG A O 1
ATOM 1529 N N . LEU A 1 195 ? 15.367 1.887 -17.156 1.00 82.56 195 LEU A N 1
ATOM 1530 C CA . LEU A 1 195 ? 16.326 1.226 -18.034 1.00 82.56 195 LEU A CA 1
ATOM 1531 C C . LEU A 1 195 ? 17.480 2.176 -18.331 1.00 82.56 195 LEU A C 1
ATOM 1533 O O . LEU A 1 195 ? 17.251 3.311 -18.746 1.00 82.56 195 LEU A O 1
ATOM 1537 N N . TYR A 1 196 ? 18.705 1.696 -18.150 1.00 81.75 196 TYR A N 1
ATOM 1538 C CA . TYR A 1 196 ? 19.924 2.430 -18.461 1.00 81.75 196 TYR A CA 1
ATOM 1539 C C . TYR A 1 196 ? 20.559 1.861 -19.721 1.00 81.75 196 TYR A C 1
ATOM 1541 O O . TYR A 1 196 ? 20.870 0.671 -19.783 1.00 81.75 196 TYR A O 1
ATOM 1549 N N . PHE A 1 197 ? 20.791 2.716 -20.705 1.00 81.81 197 PHE A N 1
ATOM 1550 C CA . PHE A 1 197 ? 21.450 2.386 -21.960 1.00 81.81 197 PHE A CA 1
ATOM 1551 C C . PHE A 1 197 ? 22.789 3.101 -22.060 1.00 81.81 197 PHE A C 1
ATOM 1553 O O . PHE A 1 197 ? 22.946 4.206 -21.538 1.00 81.81 197 PHE A O 1
ATOM 1560 N N . GLN A 1 198 ? 23.752 2.495 -22.746 1.00 79.81 198 GLN A N 1
ATOM 1561 C CA . GLN A 1 198 ? 25.030 3.146 -23.010 1.00 79.81 198 GLN A CA 1
ATOM 1562 C C . GLN A 1 198 ? 24.829 4.380 -23.888 1.00 79.81 198 GLN A C 1
ATOM 1564 O O . GLN A 1 198 ? 24.157 4.313 -24.914 1.00 79.81 198 GLN A O 1
ATOM 1569 N N . SER A 1 199 ? 25.414 5.511 -23.500 1.00 76.06 199 SER A N 1
ATOM 1570 C CA . SER A 1 199 ? 25.457 6.678 -24.379 1.00 76.06 199 SER A CA 1
ATOM 1571 C C . SER A 1 199 ? 26.430 6.412 -25.535 1.00 76.06 199 SER A C 1
ATOM 1573 O O . SER A 1 199 ? 27.557 5.985 -25.275 1.00 76.06 199 SER A O 1
ATOM 1575 N N . PRO A 1 200 ? 26.073 6.707 -26.797 1.00 65.44 200 PRO A N 1
ATOM 1576 C CA . PRO A 1 200 ? 27.010 6.623 -27.923 1.00 65.44 200 PRO A CA 1
ATOM 1577 C C . PRO A 1 200 ? 28.227 7.550 -27.786 1.00 65.44 200 PRO A C 1
ATOM 1579 O O . PRO A 1 200 ? 29.244 7.333 -28.436 1.00 65.44 200 PRO A O 1
ATOM 1582 N N . ALA A 1 201 ? 28.136 8.575 -26.932 1.00 63.03 201 ALA A N 1
ATOM 1583 C CA . ALA A 1 201 ? 29.238 9.480 -26.615 1.00 63.03 201 ALA A CA 1
ATOM 1584 C C . ALA A 1 201 ? 30.147 8.964 -25.480 1.00 63.03 201 ALA A C 1
ATOM 1586 O O . ALA A 1 201 ? 31.176 9.580 -25.190 1.00 63.03 201 ALA A O 1
ATOM 1587 N N . ALA A 1 202 ? 29.792 7.853 -24.823 1.00 60.16 202 ALA A N 1
ATOM 1588 C CA . ALA A 1 202 ? 30.593 7.288 -23.746 1.00 60.16 202 ALA A CA 1
ATOM 1589 C C . ALA A 1 202 ? 31.870 6.652 -24.314 1.00 60.16 202 ALA A C 1
ATOM 1591 O O . ALA A 1 202 ? 31.816 5.704 -25.099 1.00 60.16 202 ALA A O 1
ATOM 1592 N N . LYS A 1 203 ? 33.039 7.145 -23.883 1.00 55.38 203 LYS A N 1
ATOM 1593 C CA . LYS A 1 203 ? 34.313 6.462 -24.148 1.00 55.38 203 LYS A CA 1
ATOM 1594 C C . LYS A 1 203 ? 34.238 5.046 -23.558 1.00 55.38 203 LYS A C 1
ATOM 1596 O O . LYS A 1 203 ? 33.777 4.911 -22.422 1.00 55.38 203 LYS A O 1
ATOM 1601 N N . PRO A 1 204 ? 34.673 4.000 -24.283 1.00 49.06 204 PRO A N 1
ATOM 1602 C CA . PRO A 1 204 ? 34.665 2.645 -23.749 1.00 49.06 204 PRO A CA 1
ATOM 1603 C C . PRO A 1 204 ? 35.476 2.618 -22.453 1.00 49.06 204 PRO A C 1
ATOM 1605 O O . PRO A 1 204 ? 36.602 3.122 -22.410 1.00 49.06 204 PRO A O 1
ATOM 1608 N N . ALA A 1 205 ? 34.883 2.072 -21.390 1.00 46.84 205 ALA A N 1
ATOM 1609 C CA . ALA A 1 205 ? 35.600 1.829 -20.150 1.00 46.84 205 ALA A CA 1
ATOM 1610 C C . ALA A 1 205 ? 36.830 0.979 -20.485 1.00 46.84 205 ALA A C 1
ATOM 1612 O O . ALA A 1 205 ? 36.710 -0.058 -21.138 1.00 46.84 205 ALA A O 1
ATOM 1613 N N . VAL A 1 206 ? 38.009 1.468 -20.099 1.00 40.75 206 VAL A N 1
ATOM 1614 C CA . VAL A 1 206 ? 39.283 0.787 -20.319 1.00 40.75 206 VAL A CA 1
ATOM 1615 C C . VAL A 1 206 ? 39.155 -0.649 -19.816 1.00 40.75 206 VAL A C 1
ATOM 1617 O O . VAL A 1 206 ? 38.831 -0.887 -18.655 1.00 40.75 206 VAL A O 1
ATOM 1620 N N . GLU A 1 207 ? 39.377 -1.592 -20.728 1.00 35.53 207 GLU A N 1
ATOM 1621 C CA . GLU A 1 207 ? 39.472 -3.025 -20.479 1.00 35.53 207 GLU A CA 1
ATOM 1622 C C . GLU A 1 207 ? 40.431 -3.239 -19.291 1.00 35.53 207 GLU A C 1
ATOM 1624 O O . GLU A 1 207 ? 41.633 -2.993 -19.411 1.00 35.53 207 GLU A O 1
ATOM 1629 N N . ILE A 1 208 ? 39.925 -3.650 -18.122 1.00 42.34 208 ILE A N 1
ATOM 1630 C CA . ILE A 1 208 ? 40.778 -4.033 -16.987 1.00 42.34 208 ILE A CA 1
ATOM 1631 C C . ILE A 1 208 ? 41.429 -5.374 -17.357 1.00 42.34 208 ILE A C 1
ATOM 1633 O O . ILE A 1 208 ? 40.993 -6.445 -16.940 1.00 42.34 208 ILE A O 1
ATOM 1637 N N . LYS A 1 209 ? 42.470 -5.326 -18.189 1.00 36.22 209 LYS A N 1
ATOM 1638 C CA . LYS A 1 209 ? 43.361 -6.455 -18.445 1.00 36.22 209 LYS A CA 1
ATOM 1639 C C . LYS A 1 209 ? 44.361 -6.561 -17.293 1.00 36.22 209 LYS A C 1
ATOM 1641 O O . LYS A 1 209 ? 45.264 -5.746 -17.165 1.00 36.22 209 LYS A O 1
ATOM 1646 N N . ASN A 1 210 ? 44.194 -7.620 -16.503 1.00 42.97 210 ASN A N 1
ATOM 1647 C CA . ASN A 1 210 ? 45.237 -8.341 -15.767 1.00 42.97 210 ASN A CA 1
ATOM 1648 C C . ASN A 1 210 ? 46.185 -7.515 -14.873 1.00 42.97 210 ASN A C 1
ATOM 1650 O O . ASN A 1 210 ? 47.348 -7.308 -15.213 1.00 42.97 210 ASN A O 1
ATOM 1654 N N . LEU A 1 211 ? 45.755 -7.218 -13.644 1.00 37.81 211 LEU A N 1
ATOM 1655 C CA . LEU A 1 211 ? 46.671 -7.186 -12.497 1.00 37.81 211 LEU A CA 1
ATOM 1656 C C . LEU A 1 211 ? 46.494 -8.482 -11.702 1.00 37.81 211 LEU A C 1
ATOM 1658 O O . LEU A 1 211 ? 45.568 -8.604 -10.907 1.00 37.81 211 LEU A O 1
ATOM 1662 N N . GLY A 1 212 ? 47.363 -9.468 -11.939 1.00 38.47 212 GLY A N 1
ATOM 1663 C CA . GLY A 1 212 ? 47.341 -10.702 -11.151 1.00 38.47 212 GLY A CA 1
ATOM 1664 C C . GLY A 1 212 ? 48.084 -11.902 -11.732 1.00 38.47 212 GLY A C 1
ATOM 1665 O O . GLY A 1 212 ? 47.554 -13.002 -11.705 1.00 38.47 212 GLY A O 1
ATOM 1666 N N . SER A 1 213 ? 49.298 -11.736 -12.262 1.00 39.78 213 SER A N 1
ATOM 1667 C CA . SER A 1 213 ? 50.252 -12.860 -12.355 1.00 39.78 213 SER A CA 1
ATOM 1668 C C . SER A 1 213 ? 51.699 -12.367 -12.243 1.00 39.78 213 SER A C 1
ATOM 1670 O O . SER A 1 213 ? 52.537 -12.536 -13.124 1.00 39.78 213 SER A O 1
ATOM 1672 N N . GLY A 1 214 ? 51.995 -11.715 -11.117 1.00 35.28 214 GLY A N 1
ATOM 1673 C CA . GLY A 1 214 ? 53.366 -11.472 -10.678 1.00 35.28 214 GLY A CA 1
ATOM 1674 C C . GLY A 1 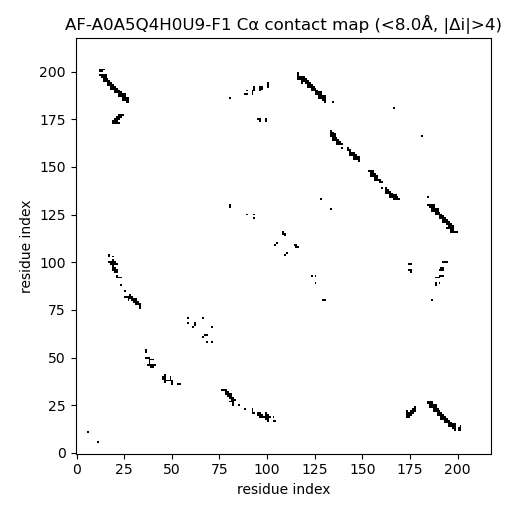214 ? 53.916 -12.726 -10.005 1.00 35.28 214 GLY A C 1
ATOM 1675 O O . GLY A 1 214 ? 53.528 -13.051 -8.890 1.00 35.28 214 GLY A O 1
ATOM 1676 N N . ARG A 1 215 ? 54.777 -13.434 -10.735 1.00 34.12 215 ARG A N 1
ATOM 1677 C CA . ARG A 1 215 ? 55.583 -14.598 -10.338 1.00 34.12 215 ARG A CA 1
ATOM 1678 C C . ARG A 1 215 ? 56.078 -14.552 -8.882 1.00 34.12 215 ARG A C 1
ATOM 1680 O O . ARG A 1 215 ? 56.823 -13.647 -8.521 1.00 34.12 215 ARG A O 1
ATOM 1687 N N . LEU A 1 216 ? 55.791 -15.606 -8.121 1.00 40.97 216 LEU A N 1
ATOM 1688 C CA . LEU A 1 216 ? 56.708 -16.119 -7.102 1.00 40.97 216 LEU A CA 1
ATOM 1689 C C . LEU A 1 216 ? 57.503 -17.245 -7.768 1.00 40.97 216 LEU A C 1
ATOM 1691 O O . LEU A 1 216 ? 56.926 -18.238 -8.202 1.00 40.97 216 LEU A O 1
ATOM 1695 N N . ASN A 1 217 ? 58.805 -17.030 -7.917 1.00 33.22 217 ASN A N 1
ATOM 1696 C CA . ASN A 1 217 ? 59.783 -18.052 -8.284 1.00 33.22 217 ASN A CA 1
ATOM 1697 C C . ASN A 1 217 ? 60.663 -18.333 -7.046 1.00 33.22 217 ASN A C 1
ATOM 1699 O O . ASN A 1 217 ? 60.692 -17.485 -6.153 1.00 33.22 217 ASN A O 1
ATOM 1703 N N . PRO A 1 218 ? 61.295 -19.518 -7.001 1.00 47.59 218 PRO A N 1
ATOM 1704 C CA . PRO A 1 218 ? 61.394 -20.401 -5.831 1.00 47.59 218 PRO A CA 1
ATOM 1705 C C . PRO A 1 218 ? 62.301 -19.924 -4.697 1.00 47.59 218 PRO A C 1
ATOM 1707 O O . PRO A 1 218 ? 63.272 -19.186 -4.974 1.00 47.59 218 PRO A O 1
#